Protein AF-A0A7Y5BRD9-F1 (afdb_monomer_lite)

pLDDT: mean 74.83, std 17.64, range [36.19, 96.12]

Structure (mmCIF, N/CA/C/O backbone):
data_AF-A0A7Y5BRD9-F1
#
_entry.id   AF-A0A7Y5BRD9-F1
#
loop_
_atom_site.group_PDB
_atom_site.id
_atom_site.type_symbol
_atom_site.label_atom_id
_atom_site.label_alt_id
_atom_site.label_comp_id
_atom_site.label_asym_id
_atom_site.label_entity_id
_atom_site.label_seq_id
_atom_site.pdbx_PDB_ins_code
_atom_site.Cartn_x
_atom_site.Cartn_y
_atom_site.Cartn_z
_atom_site.occupancy
_atom_site.B_iso_or_equiv
_atom_site.auth_seq_id
_atom_site.auth_comp_id
_atom_site.auth_asym_id
_atom_site.auth_atom_id
_atom_site.pdbx_PDB_model_num
ATOM 1 N N . MET A 1 1 ? -76.935 -7.091 53.460 1.00 38.75 1 MET A N 1
ATOM 2 C CA . MET A 1 1 ? -75.689 -7.380 54.197 1.00 38.75 1 MET A CA 1
ATOM 3 C C . MET A 1 1 ? -74.566 -7.187 53.204 1.00 38.75 1 MET A C 1
ATOM 5 O O . MET A 1 1 ? -74.572 -7.842 52.172 1.00 38.75 1 MET A O 1
ATOM 9 N N . THR A 1 2 ? -73.746 -6.170 53.437 1.00 38.62 2 THR A N 1
ATOM 10 C CA . THR A 1 2 ? -72.784 -5.623 52.477 1.00 38.62 2 THR A CA 1
ATOM 11 C C . THR A 1 2 ? -71.398 -6.069 52.920 1.00 38.62 2 THR A C 1
ATOM 13 O O . THR A 1 2 ? -70.935 -5.616 53.962 1.00 38.62 2 THR A O 1
ATOM 16 N N . GLU A 1 3 ? -70.753 -6.964 52.173 1.00 39.50 3 GLU A N 1
ATOM 17 C CA . GLU A 1 3 ? -69.338 -7.280 52.378 1.00 39.50 3 GLU A CA 1
ATOM 18 C C . GLU A 1 3 ? -68.493 -6.373 51.483 1.00 39.50 3 GLU A C 1
ATOM 20 O O . GLU A 1 3 ? -68.510 -6.467 50.258 1.00 39.50 3 GLU A O 1
ATOM 25 N N . ILE A 1 4 ? -67.783 -5.450 52.124 1.00 49.62 4 ILE A N 1
ATOM 26 C CA . ILE A 1 4 ? -66.689 -4.684 51.533 1.00 49.62 4 ILE A CA 1
ATOM 27 C C . ILE A 1 4 ? -65.414 -5.491 51.815 1.00 49.62 4 ILE A C 1
ATOM 29 O O . ILE A 1 4 ? -65.136 -5.735 52.990 1.00 49.62 4 ILE A O 1
ATOM 33 N N . PRO A 1 5 ? -64.618 -5.892 50.810 1.00 46.56 5 PRO A N 1
ATOM 34 C CA . PRO A 1 5 ? -63.318 -6.500 51.060 1.00 46.56 5 PRO A CA 1
ATOM 35 C C . PRO A 1 5 ? -62.271 -5.409 51.341 1.00 46.56 5 PRO A C 1
ATOM 37 O O . PRO A 1 5 ? -62.121 -4.496 50.525 1.00 46.56 5 PRO A O 1
ATOM 40 N N . PRO A 1 6 ? -61.490 -5.480 52.433 1.00 50.44 6 PRO A N 1
ATOM 41 C CA . PRO A 1 6 ? -60.286 -4.682 52.566 1.00 50.44 6 PRO A CA 1
ATOM 42 C C . PRO A 1 6 ? -59.050 -5.562 52.366 1.00 50.44 6 PRO A C 1
ATOM 44 O O . PRO A 1 6 ? -58.884 -6.581 53.031 1.00 50.44 6 PRO A O 1
ATOM 47 N N . SER A 1 7 ? -58.160 -5.145 51.468 1.00 41.38 7 SER A N 1
ATOM 48 C CA . SER A 1 7 ? -56.733 -4.902 51.748 1.00 41.38 7 SER A CA 1
ATOM 49 C C . SER A 1 7 ? -55.908 -5.011 50.464 1.00 41.38 7 SER A C 1
ATOM 51 O O . SER A 1 7 ? -55.696 -6.082 49.902 1.00 41.38 7 SER A O 1
ATOM 53 N N . SER A 1 8 ? -55.428 -3.857 49.996 1.00 47.94 8 SER A N 1
ATOM 54 C CA . SER A 1 8 ? -54.324 -3.780 49.039 1.00 47.94 8 SER A CA 1
ATOM 55 C C . SER A 1 8 ? -53.093 -4.511 49.588 1.00 47.94 8 SER A C 1
ATOM 57 O O . SER A 1 8 ? -52.815 -4.399 50.785 1.00 47.94 8 SER A O 1
ATOM 59 N N . PRO A 1 9 ? -52.307 -5.191 48.735 1.00 44.53 9 PRO A N 1
ATOM 60 C CA . PRO A 1 9 ? -51.086 -5.860 49.158 1.00 44.53 9 PRO A CA 1
ATOM 61 C C . PRO A 1 9 ? -50.074 -4.842 49.701 1.00 44.53 9 PRO A C 1
ATOM 63 O O . PRO A 1 9 ? -49.647 -3.909 49.018 1.00 44.53 9 PRO A O 1
ATOM 66 N N . GLN A 1 10 ? -49.708 -5.034 50.964 1.00 43.69 10 GLN A N 1
ATOM 67 C CA . GLN A 1 10 ? -48.748 -4.239 51.715 1.00 43.69 10 GLN A CA 1
ATOM 68 C C . GLN A 1 10 ? -47.344 -4.464 51.122 1.00 43.69 10 GLN A C 1
ATOM 70 O O . GLN A 1 10 ? -46.721 -5.502 51.335 1.00 43.69 10 GLN A O 1
ATOM 75 N N . LYS A 1 11 ? -46.868 -3.507 50.312 1.00 51.88 11 LYS A N 1
ATOM 76 C CA . LYS A 1 11 ? -45.514 -3.486 49.729 1.00 51.88 11 LYS A CA 1
ATOM 77 C C . LYS A 1 11 ? -44.494 -3.472 50.873 1.00 51.88 11 LYS A C 1
ATOM 79 O O . LYS A 1 11 ? -44.454 -2.514 51.643 1.00 51.88 11 LYS A O 1
ATOM 84 N N . SER A 1 12 ? -43.705 -4.535 51.009 1.00 53.69 12 SER A N 1
ATOM 85 C CA . SER A 1 12 ? -42.644 -4.618 52.018 1.00 53.69 12 SER A CA 1
ATOM 86 C C . SER A 1 12 ? -41.659 -3.448 51.865 1.00 53.69 12 SER A C 1
ATOM 88 O O . SER A 1 12 ? -41.332 -3.093 50.728 1.00 53.69 12 SER A O 1
ATOM 90 N N . PRO A 1 13 ? -41.185 -2.844 52.971 1.00 61.75 13 PRO A N 1
ATOM 91 C CA . PRO A 1 13 ? -40.214 -1.757 52.915 1.00 61.75 13 PRO A CA 1
ATOM 92 C C . PRO A 1 13 ? -38.927 -2.240 52.239 1.00 61.75 13 PRO A C 1
ATOM 94 O O . PRO A 1 13 ? -38.428 -3.331 52.523 1.00 61.75 13 PRO A O 1
ATOM 97 N N . LEU A 1 14 ? -38.420 -1.438 51.304 1.00 68.06 14 LEU A N 1
ATOM 98 C CA . LEU A 1 14 ? -37.231 -1.766 50.525 1.00 68.06 14 LEU A CA 1
ATOM 99 C C . LEU A 1 14 ? -35.996 -1.740 51.444 1.00 68.06 14 LEU A C 1
ATOM 101 O O . LEU A 1 14 ? -35.759 -0.761 52.146 1.00 68.06 14 LEU A O 1
ATOM 105 N N . THR A 1 15 ? -35.205 -2.813 51.451 1.00 78.19 15 THR A N 1
ATOM 106 C CA . THR A 1 15 ? -33.955 -2.889 52.226 1.00 78.19 15 THR A CA 1
ATOM 107 C C . THR A 1 15 ? -32.872 -1.992 51.622 1.00 78.19 15 THR A C 1
ATOM 109 O O . THR A 1 15 ? -32.775 -1.922 50.396 1.00 78.19 15 THR A O 1
ATOM 112 N N . ASP A 1 16 ? -32.002 -1.405 52.449 1.00 72.88 16 ASP A N 1
ATOM 113 C CA . ASP A 1 16 ? -30.913 -0.492 52.037 1.00 72.88 16 ASP A CA 1
ATOM 114 C C . ASP A 1 16 ? -30.065 -1.018 50.867 1.00 72.88 16 ASP A C 1
ATOM 116 O O . ASP A 1 16 ? -29.709 -0.275 49.949 1.00 72.88 16 ASP A O 1
ATOM 120 N N . GLU A 1 17 ? -29.779 -2.320 50.861 1.00 76.19 17 GLU A N 1
ATOM 121 C CA . GLU A 1 17 ? -28.970 -2.959 49.820 1.00 76.19 17 GLU A CA 1
ATOM 122 C C . GLU A 1 17 ? -29.697 -3.027 48.465 1.00 76.19 17 GLU A C 1
ATOM 124 O O . GLU A 1 17 ? -29.107 -2.828 47.402 1.00 76.19 17 GLU A O 1
ATOM 129 N N . GLU A 1 18 ? -31.013 -3.235 48.498 1.00 79.19 18 GLU A N 1
ATOM 130 C CA . GLU A 1 18 ? -31.867 -3.269 47.309 1.00 79.19 18 GLU A CA 1
ATOM 131 C C . GLU A 1 18 ? -32.075 -1.855 46.745 1.00 79.19 18 GLU A C 1
ATOM 133 O O . GLU A 1 18 ? -32.070 -1.661 45.527 1.00 79.19 18 GLU A O 1
ATOM 138 N N . VAL A 1 19 ? -32.164 -0.847 47.622 1.00 78.38 19 VAL A N 1
ATOM 139 C CA . VAL A 1 19 ? -32.174 0.575 47.241 1.00 78.38 19 VAL A CA 1
ATOM 140 C C . VAL A 1 19 ? -30.872 0.929 46.515 1.00 78.38 19 VAL A C 1
ATOM 142 O O . VAL A 1 19 ? -30.913 1.464 45.407 1.00 78.38 19 VAL A O 1
ATOM 145 N N . ARG A 1 20 ? -29.711 0.557 47.073 1.00 76.94 20 ARG A N 1
ATOM 146 C CA . ARG A 1 20 ? -28.393 0.814 46.467 1.00 76.94 20 ARG A CA 1
ATOM 147 C C . ARG A 1 20 ? -28.239 0.140 45.101 1.00 76.94 20 ARG A C 1
ATOM 149 O O . ARG A 1 20 ? -27.807 0.786 44.143 1.00 76.94 20 ARG A O 1
ATOM 156 N N . ARG A 1 21 ? -28.632 -1.134 44.983 1.00 81.44 21 ARG A N 1
ATOM 157 C CA . ARG A 1 21 ? -28.581 -1.886 43.717 1.00 81.44 21 ARG A CA 1
ATOM 158 C C . ARG A 1 21 ? -29.424 -1.216 42.633 1.00 81.44 21 ARG A C 1
ATOM 160 O O . ARG A 1 21 ? -28.962 -1.053 41.503 1.00 81.44 21 ARG A O 1
ATOM 167 N N . ARG A 1 22 ? -30.643 -0.792 42.975 1.00 79.69 22 ARG A N 1
ATOM 168 C CA . ARG A 1 22 ? -31.558 -0.146 42.026 1.00 79.69 22 ARG A CA 1
ATOM 169 C C . ARG A 1 22 ? -31.101 1.255 41.626 1.00 79.69 22 ARG A C 1
ATOM 171 O O . ARG A 1 22 ? -31.211 1.589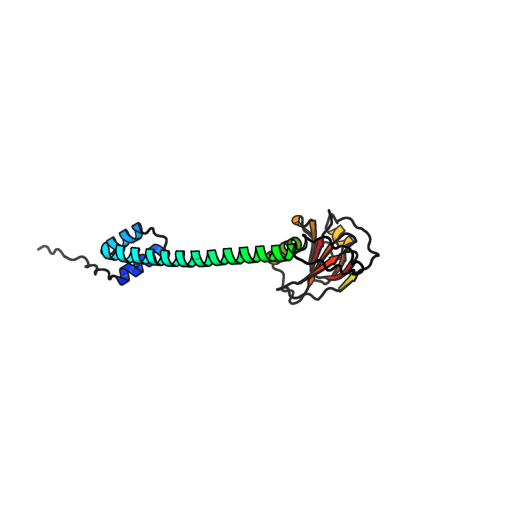 40.451 1.00 79.69 22 ARG A O 1
ATOM 178 N N . ILE A 1 23 ? -30.520 2.036 42.542 1.00 81.75 23 ILE A N 1
ATOM 179 C CA . ILE A 1 23 ? -29.893 3.333 42.213 1.00 81.75 23 ILE A CA 1
ATOM 180 C C . ILE A 1 23 ? -28.787 3.145 41.183 1.00 81.75 23 ILE A C 1
ATOM 182 O O . ILE A 1 23 ? -28.771 3.837 40.166 1.00 81.75 23 ILE A O 1
ATOM 186 N N . LYS A 1 24 ? -27.889 2.182 41.417 1.00 80.00 24 LYS A N 1
ATOM 187 C CA . LYS A 1 24 ? -26.769 1.909 40.511 1.00 80.00 24 LYS A CA 1
ATOM 188 C C . LYS A 1 24 ? -27.260 1.520 39.115 1.00 80.00 24 LYS A C 1
ATOM 190 O O . LYS A 1 24 ? -26.773 2.070 38.132 1.00 80.00 24 LYS A O 1
ATOM 195 N N . GLY A 1 25 ? -28.270 0.650 39.032 1.00 79.94 25 GLY A N 1
ATOM 196 C CA . GLY A 1 25 ? -28.890 0.266 37.760 1.00 79.94 25 GLY A CA 1
ATOM 197 C C . GLY A 1 25 ? -29.554 1.441 37.034 1.00 79.94 25 GLY A C 1
ATOM 198 O O . GLY A 1 25 ? -29.334 1.633 35.842 1.00 79.94 25 GLY A O 1
ATOM 199 N N . LEU A 1 26 ? -30.310 2.281 37.748 1.00 80.75 26 LEU A N 1
ATOM 200 C CA . LEU A 1 26 ? -30.978 3.447 37.157 1.00 80.75 26 LEU A CA 1
ATOM 201 C C . LEU A 1 26 ? -29.979 4.464 36.592 1.00 80.75 26 LEU A C 1
ATOM 203 O O . LEU A 1 26 ? -30.201 4.995 35.503 1.00 80.75 26 LEU A O 1
ATOM 207 N N . ILE A 1 27 ? -28.867 4.696 37.291 1.00 76.94 27 ILE A N 1
ATOM 208 C CA . ILE A 1 27 ? -27.807 5.609 36.844 1.00 76.94 27 ILE A CA 1
ATOM 209 C C . ILE A 1 27 ? -27.025 5.017 35.660 1.00 76.94 27 ILE A C 1
ATOM 211 O O . ILE A 1 27 ? -26.694 5.751 34.731 1.00 76.94 27 ILE A O 1
ATOM 215 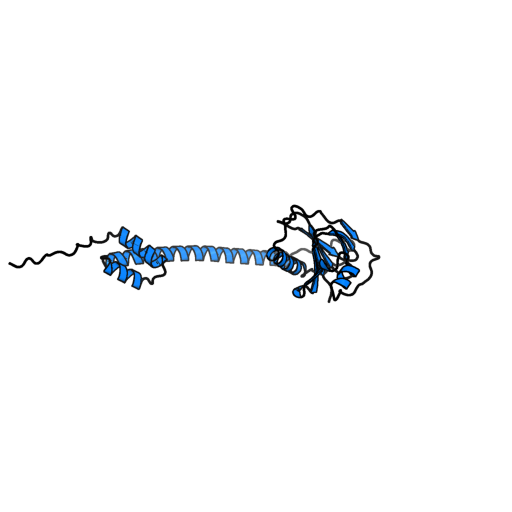N N . GLN A 1 28 ? -26.769 3.704 35.642 1.00 80.75 28 GLN A N 1
ATOM 216 C CA . GLN A 1 28 ? -26.137 3.026 34.497 1.00 80.75 28 GLN A CA 1
ATOM 217 C C . GLN A 1 28 ? -26.997 3.076 33.229 1.00 80.75 28 GLN A C 1
ATOM 219 O O . GLN A 1 28 ? -26.459 3.170 32.131 1.00 80.75 28 GLN A O 1
ATOM 224 N N . LEU A 1 29 ? -28.322 3.088 33.376 1.00 80.88 29 LEU A N 1
ATOM 225 C CA . LEU A 1 29 ? -29.271 3.279 32.275 1.00 80.88 29 LEU A CA 1
ATOM 226 C C . LEU A 1 29 ? -29.329 4.733 31.761 1.00 80.88 29 LEU A C 1
ATOM 228 O O . LEU A 1 29 ? -30.148 5.043 30.901 1.00 80.88 29 LEU A O 1
ATOM 232 N N . GLY A 1 30 ? -28.489 5.633 32.284 1.00 74.81 30 GLY A N 1
ATOM 233 C CA . GLY A 1 30 ? -28.409 7.029 31.851 1.00 74.81 30 GLY A CA 1
ATOM 234 C C . GLY A 1 30 ? -29.464 7.947 32.471 1.00 74.81 30 GLY A C 1
ATOM 235 O O . GLY A 1 30 ? -29.597 9.094 32.047 1.00 74.81 30 GLY A O 1
ATOM 236 N N . ASN A 1 31 ? -30.211 7.486 33.482 1.00 79.00 31 ASN A N 1
ATOM 237 C CA . ASN A 1 31 ? -31.195 8.337 34.148 1.00 79.00 31 ASN A CA 1
ATOM 238 C C . ASN A 1 31 ? -30.507 9.384 35.025 1.00 79.00 31 ASN A C 1
ATOM 240 O O . ASN A 1 31 ? -29.569 9.090 35.772 1.00 79.00 31 ASN A O 1
ATOM 244 N N . ALA A 1 32 ? -31.026 10.612 34.983 1.00 75.94 32 ALA A N 1
ATOM 245 C CA . ALA A 1 32 ? -30.560 11.671 35.862 1.00 75.94 32 ALA A CA 1
ATOM 246 C C . ALA A 1 32 ? -30.784 11.285 37.343 1.00 75.94 32 ALA A C 1
ATOM 248 O O . ALA A 1 32 ? -31.825 10.709 37.673 1.00 75.94 32 ALA A O 1
ATOM 249 N N . PRO A 1 33 ? -29.875 11.662 38.262 1.00 74.69 33 PRO A N 1
ATOM 250 C CA . PRO A 1 33 ? -29.955 11.316 39.687 1.00 74.69 33 PRO A CA 1
ATOM 251 C C . PRO A 1 33 ? -31.309 11.626 40.338 1.00 74.69 33 PRO A C 1
ATOM 253 O O . PRO A 1 33 ? -31.836 10.821 41.099 1.00 74.69 33 PRO A O 1
ATOM 256 N N . LYS A 1 34 ? -31.905 12.767 39.971 1.00 77.12 34 LYS A N 1
ATOM 257 C CA . LYS A 1 34 ? -33.215 13.217 40.467 1.00 77.12 34 LYS A CA 1
ATOM 258 C C . LYS A 1 34 ? -34.372 12.316 40.017 1.00 77.12 34 LYS A C 1
ATOM 260 O O . LYS A 1 34 ? -35.361 12.178 40.726 1.00 77.12 34 LYS A O 1
ATOM 265 N N . VAL A 1 35 ? -34.255 11.705 38.836 1.00 79.00 35 VAL A N 1
ATOM 266 C CA . VAL A 1 35 ? -35.258 10.772 38.302 1.00 79.00 35 VAL A CA 1
ATOM 267 C C . VAL A 1 35 ? -35.145 9.426 39.013 1.00 79.00 35 VAL A C 1
ATOM 269 O O . VAL A 1 35 ? -36.161 8.855 39.399 1.00 79.00 35 VAL A O 1
ATOM 272 N N . ALA A 1 36 ? -33.918 8.955 39.262 1.00 76.56 36 ALA A N 1
ATOM 273 C CA . ALA A 1 36 ? -33.691 7.738 40.036 1.00 76.56 36 ALA A CA 1
ATOM 274 C C . ALA A 1 36 ? -34.253 7.860 41.463 1.00 76.56 36 ALA A C 1
ATOM 276 O O . ALA A 1 36 ? -34.926 6.947 41.938 1.00 76.56 36 ALA A O 1
ATOM 277 N N . GLU A 1 37 ? -34.050 9.013 42.107 1.00 79.88 37 GLU A N 1
ATOM 278 C CA . GLU A 1 37 ? -34.595 9.316 43.433 1.00 79.88 37 GLU A CA 1
ATOM 279 C C . GLU A 1 37 ? -36.126 9.216 43.473 1.00 79.88 37 GLU A C 1
ATOM 281 O O . GLU A 1 37 ? -36.679 8.508 44.316 1.00 79.88 37 GLU A O 1
ATOM 286 N N . LEU A 1 38 ? -36.812 9.839 42.510 1.00 79.06 38 LEU A N 1
ATOM 287 C CA . LEU A 1 38 ? -38.273 9.813 42.428 1.00 79.06 38 LEU A CA 1
ATOM 288 C C . LEU A 1 38 ? -38.824 8.390 42.233 1.00 79.06 38 LEU A C 1
ATOM 290 O O . LEU A 1 38 ? -39.791 8.006 42.892 1.00 79.06 38 LEU A O 1
ATOM 294 N N . ILE A 1 39 ? -38.189 7.593 41.367 1.00 80.25 39 ILE A N 1
ATOM 295 C CA . ILE A 1 39 ? -38.588 6.203 41.087 1.00 80.25 39 ILE A CA 1
ATOM 296 C C . ILE A 1 39 ? -38.460 5.331 42.344 1.00 80.25 39 ILE A C 1
ATOM 298 O O . ILE A 1 39 ? -39.297 4.464 42.593 1.00 80.25 39 ILE A O 1
ATOM 302 N N . LEU A 1 40 ? -37.434 5.561 43.163 1.00 79.50 40 LEU A N 1
ATOM 303 C CA . LEU A 1 40 ? -37.181 4.767 44.366 1.00 79.50 40 LEU A CA 1
ATOM 304 C C . LEU A 1 40 ? -38.070 5.151 45.537 1.00 79.50 40 LEU A C 1
ATOM 306 O O . LEU A 1 40 ? -38.549 4.263 46.241 1.00 79.50 40 LEU A O 1
ATOM 310 N N . ILE A 1 41 ? -38.359 6.441 45.698 1.00 80.06 41 ILE A N 1
ATOM 311 C CA . ILE A 1 41 ? -39.349 6.908 46.672 1.00 80.06 41 ILE A CA 1
ATOM 312 C C . ILE A 1 41 ? -40.728 6.323 46.325 1.00 80.06 41 ILE A C 1
ATOM 314 O O . ILE A 1 41 ? -41.409 5.783 47.195 1.00 80.06 41 ILE A O 1
ATOM 318 N N . GLN A 1 42 ? -41.108 6.302 45.041 1.00 80.31 42 GLN A N 1
ATOM 319 C CA . GLN A 1 42 ? -42.330 5.624 44.573 1.00 80.31 42 GLN A CA 1
ATOM 320 C C . GLN A 1 42 ? -42.289 4.094 44.752 1.00 80.31 42 GLN A C 1
ATOM 322 O O . GLN A 1 42 ? -43.326 3.442 44.910 1.00 80.31 42 GLN A O 1
ATOM 327 N N . ALA A 1 43 ? -41.095 3.499 44.745 1.00 76.94 43 ALA A N 1
ATOM 328 C CA . ALA A 1 43 ? -40.894 2.082 45.024 1.00 76.94 43 ALA A CA 1
ATOM 329 C C . ALA A 1 43 ? -40.938 1.739 46.526 1.00 76.94 43 ALA A C 1
ATOM 331 O O . ALA A 1 43 ? -40.938 0.552 46.851 1.00 76.94 43 ALA A O 1
ATOM 332 N N . GLY A 1 44 ? -41.037 2.737 47.413 1.00 75.31 44 GLY A N 1
ATOM 333 C CA . GLY A 1 44 ? -41.127 2.555 48.863 1.00 75.31 44 GLY A CA 1
ATOM 334 C C . GLY A 1 44 ? -39.796 2.685 49.610 1.00 75.31 44 GLY A C 1
ATOM 335 O O . GLY A 1 44 ? -39.701 2.214 50.740 1.00 75.31 44 GLY A O 1
ATOM 336 N N . ALA A 1 45 ? -38.772 3.286 48.995 1.00 77.19 45 ALA A N 1
ATOM 337 C CA . ALA A 1 45 ? -37.530 3.654 49.674 1.00 77.19 45 ALA A CA 1
ATOM 338 C C . ALA A 1 45 ? -37.704 4.961 50.463 1.00 77.19 45 ALA A C 1
ATOM 340 O O . ALA A 1 45 ? -38.428 5.861 50.026 1.00 77.19 45 ALA A O 1
ATOM 341 N N . THR A 1 46 ? -37.023 5.099 51.602 1.00 80.06 46 THR A N 1
ATOM 342 C CA . THR A 1 46 ? -37.044 6.366 52.344 1.00 80.06 46 THR A CA 1
ATOM 343 C C . THR A 1 46 ? -36.111 7.398 51.692 1.00 80.06 46 THR A C 1
ATOM 345 O O . THR A 1 46 ? -35.085 7.027 51.111 1.00 80.06 46 THR A O 1
ATOM 348 N N . PRO A 1 47 ? -36.423 8.706 51.784 1.00 75.56 47 PRO A N 1
ATOM 349 C CA . PRO A 1 47 ? -35.579 9.760 51.214 1.00 75.56 47 PRO A CA 1
ATOM 350 C C . PRO A 1 47 ? -34.129 9.716 51.720 1.00 75.56 47 PRO A C 1
ATOM 352 O O . PRO A 1 47 ? -33.195 9.946 50.953 1.00 75.56 47 PRO A O 1
ATOM 355 N N . ASP A 1 48 ? -33.930 9.355 52.990 1.00 76.69 48 ASP A N 1
ATOM 356 C CA . ASP A 1 48 ? -32.600 9.268 53.597 1.00 76.69 48 ASP A CA 1
ATOM 357 C C . ASP A 1 48 ? -31.775 8.108 53.023 1.00 76.69 48 ASP A C 1
ATOM 359 O O . ASP A 1 48 ? -30.612 8.304 52.673 1.00 76.69 48 ASP A O 1
ATOM 363 N N . GLN A 1 49 ? -32.380 6.931 52.815 1.00 75.75 49 GLN A N 1
ATOM 364 C CA . GLN A 1 49 ? -31.706 5.775 52.201 1.00 75.75 49 GLN A CA 1
ATOM 365 C C . GLN A 1 49 ? -31.229 6.080 50.779 1.00 75.75 49 GLN A C 1
ATOM 367 O O . GLN A 1 49 ? -30.109 5.738 50.390 1.00 75.75 49 GLN A O 1
ATOM 372 N N . VAL A 1 50 ? -32.078 6.754 50.001 1.00 77.25 50 VAL A N 1
ATOM 373 C CA . VAL A 1 50 ? -31.774 7.129 48.619 1.00 77.25 50 VAL A CA 1
ATOM 374 C C . VAL A 1 50 ? -30.650 8.161 48.574 1.00 77.25 50 VAL A C 1
ATOM 376 O O . VAL A 1 50 ? -29.718 8.025 47.779 1.00 77.25 50 VAL A O 1
ATOM 379 N N . LYS A 1 51 ? -30.686 9.154 49.467 1.00 78.88 51 LYS A N 1
ATOM 380 C CA . LYS A 1 51 ? -29.656 10.191 49.566 1.00 78.88 51 LYS A CA 1
ATOM 381 C C . LYS A 1 51 ? -28.297 9.613 49.960 1.00 78.88 51 LYS A C 1
ATOM 383 O O . LYS A 1 51 ? -27.298 9.949 49.324 1.00 78.88 51 LYS A O 1
ATOM 388 N N . THR A 1 52 ? -28.250 8.713 50.943 1.00 78.94 52 THR A N 1
ATOM 389 C CA . THR A 1 52 ? -27.009 8.039 51.360 1.00 78.94 52 THR A CA 1
ATOM 390 C C . THR A 1 52 ? -26.418 7.200 50.228 1.00 78.94 52 THR A C 1
ATOM 392 O O . THR A 1 52 ? -25.218 7.270 49.963 1.00 78.94 52 THR A O 1
ATOM 395 N N . ALA A 1 53 ? -27.248 6.445 49.507 1.00 75.31 53 ALA A N 1
ATOM 396 C CA . ALA A 1 53 ? -26.787 5.629 48.388 1.00 75.31 53 ALA A CA 1
ATOM 397 C C . ALA A 1 53 ? -26.335 6.470 47.178 1.00 75.31 53 ALA A C 1
ATOM 399 O O . ALA A 1 53 ? -25.363 6.111 46.509 1.00 75.31 53 ALA A O 1
ATOM 400 N N . LEU A 1 54 ? -26.978 7.613 46.920 1.00 77.81 54 LEU A N 1
ATOM 401 C CA . LEU A 1 54 ? -26.557 8.535 45.867 1.00 77.81 54 LEU A CA 1
ATOM 402 C C . LEU A 1 54 ? -25.227 9.224 46.204 1.00 77.81 54 LEU A C 1
ATOM 404 O O . LEU A 1 54 ? -24.360 9.341 45.337 1.00 77.81 54 LEU A O 1
ATOM 408 N N . GLN A 1 55 ? -25.041 9.640 47.460 1.00 79.25 55 GLN A N 1
ATOM 409 C CA . GLN A 1 55 ? -23.786 10.232 47.929 1.00 79.25 55 GLN A CA 1
ATOM 410 C C . GLN A 1 55 ? -22.617 9.247 47.847 1.00 79.25 55 GLN A C 1
ATOM 412 O O . GLN A 1 55 ? -21.549 9.627 47.368 1.00 79.25 55 GLN A O 1
ATOM 417 N N . ALA A 1 56 ? -22.825 7.986 48.238 1.00 75.25 56 ALA A N 1
ATOM 418 C CA . ALA A 1 56 ? -21.810 6.941 48.109 1.00 75.25 56 ALA A CA 1
ATOM 419 C C . ALA A 1 56 ? -21.367 6.762 46.645 1.00 75.25 56 ALA A C 1
ATOM 421 O O . ALA A 1 56 ? -20.174 6.741 46.354 1.00 75.25 56 ALA A O 1
ATOM 422 N N . HIS A 1 57 ? -22.317 6.745 45.704 1.00 69.56 57 HIS A N 1
ATOM 423 C CA . HIS A 1 57 ? -21.998 6.612 44.281 1.00 69.56 57 HIS A CA 1
ATOM 424 C C . HIS A 1 57 ? -21.283 7.845 43.697 1.00 69.56 57 HIS A C 1
ATOM 426 O O . HIS A 1 57 ? -20.421 7.724 42.827 1.00 69.56 57 HIS A O 1
ATOM 432 N N . GLN A 1 58 ? -21.614 9.050 44.170 1.00 72.56 58 GLN A N 1
ATOM 433 C CA . GLN A 1 58 ? -20.901 10.267 43.771 1.00 72.56 58 GLN A CA 1
ATOM 434 C C . GLN A 1 58 ? -19.469 10.305 44.315 1.00 72.56 58 GLN A C 1
ATOM 436 O O . GLN A 1 58 ? -18.574 10.769 43.610 1.00 72.56 58 GLN A O 1
ATOM 441 N N . GLN A 1 59 ? -19.240 9.808 45.534 1.00 69.25 59 GLN A N 1
ATOM 442 C CA . GLN A 1 59 ? -17.897 9.695 46.103 1.00 69.25 59 GLN A CA 1
ATOM 443 C C . GLN A 1 59 ? -17.032 8.690 45.337 1.00 69.25 59 GLN A C 1
ATOM 445 O O . GLN A 1 59 ? -15.893 9.026 45.025 1.00 69.25 59 GLN A O 1
ATOM 450 N N . GLU A 1 60 ? -17.572 7.525 44.958 1.00 65.06 60 GLU A N 1
ATOM 451 C CA . GLU A 1 60 ? -16.855 6.547 44.118 1.00 65.06 60 GLU A CA 1
ATOM 452 C C . GLU A 1 60 ? -16.349 7.188 42.816 1.00 65.06 60 GLU A C 1
ATOM 454 O O . GLU A 1 60 ? -15.164 7.097 42.498 1.00 65.06 60 GLU A O 1
ATOM 459 N N . LYS A 1 61 ? -17.203 7.949 42.115 1.00 60.69 61 LYS A N 1
ATOM 460 C CA . LYS A 1 61 ? -16.796 8.650 40.885 1.00 60.69 61 LYS A CA 1
ATOM 461 C C . LYS A 1 61 ? -15.734 9.724 41.116 1.00 60.69 61 LYS A C 1
ATOM 463 O O . LYS A 1 61 ? -14.894 9.944 40.250 1.00 60.69 61 LYS A O 1
ATOM 468 N N . GLN A 1 62 ? -15.758 10.422 42.252 1.00 57.88 62 GLN A N 1
ATOM 469 C CA . GLN A 1 62 ? -14.738 11.436 42.540 1.00 57.88 62 GLN A CA 1
ATOM 470 C C . GLN A 1 62 ? -13.366 10.826 42.841 1.00 57.88 62 GLN A C 1
ATOM 472 O O . GLN A 1 62 ? -12.351 11.447 42.521 1.00 57.88 62 GLN A O 1
ATOM 477 N N . VAL A 1 63 ? -13.321 9.625 43.423 1.00 59.16 63 VAL A N 1
ATOM 478 C CA . VAL A 1 63 ? -12.063 8.903 43.654 1.00 59.16 63 VAL A CA 1
ATOM 479 C C . VAL A 1 63 ? -11.463 8.444 42.322 1.00 59.16 63 VAL A C 1
ATOM 481 O O . VAL A 1 63 ? -10.296 8.736 42.064 1.00 59.16 63 VAL A O 1
ATOM 484 N N . GLU A 1 64 ? -12.270 7.862 41.428 1.00 55.62 64 GLU A N 1
ATOM 485 C CA . GLU A 1 64 ? -11.811 7.422 40.098 1.00 55.62 64 GLU A CA 1
ATOM 486 C C . GLU A 1 64 ? -11.274 8.582 39.240 1.00 55.62 64 GLU A C 1
ATOM 488 O O . GLU A 1 64 ? -10.221 8.465 38.608 1.00 55.62 64 GLU A O 1
ATOM 493 N N . VAL A 1 65 ? -11.941 9.743 39.261 1.00 55.62 65 VAL A N 1
ATOM 494 C CA . VAL A 1 65 ? -11.496 10.936 38.514 1.00 55.62 65 VAL A CA 1
ATOM 495 C C . VAL A 1 65 ? -10.166 11.478 39.053 1.00 55.62 65 VAL A C 1
ATOM 497 O O . VAL A 1 65 ? -9.335 11.969 38.285 1.00 55.62 65 VAL A O 1
ATOM 500 N N . LYS A 1 66 ? -9.926 11.374 40.365 1.00 54.09 66 LYS A N 1
ATOM 501 C CA . LYS A 1 66 ? -8.685 11.847 40.992 1.00 54.09 66 LYS A CA 1
ATOM 502 C C . LYS A 1 66 ? -7.495 10.930 40.680 1.00 54.09 66 LYS A C 1
ATOM 504 O O . LYS A 1 66 ? -6.391 11.434 40.477 1.00 54.09 66 LYS A O 1
ATOM 509 N N . GLU A 1 67 ? -7.718 9.620 40.580 1.00 57.69 67 GLU A N 1
ATOM 510 C CA . GLU A 1 67 ? -6.695 8.647 40.165 1.00 57.69 67 GLU A CA 1
ATOM 511 C C . GLU A 1 67 ? -6.352 8.760 38.670 1.00 57.69 67 GLU A C 1
ATOM 513 O O . GLU A 1 67 ? -5.173 8.792 38.307 1.00 57.69 67 GLU A O 1
ATOM 518 N N . GLN A 1 68 ? -7.354 8.923 37.799 1.00 54.91 68 GLN A N 1
ATOM 519 C CA . GLN A 1 68 ? -7.123 9.128 36.362 1.00 54.91 68 GLN A CA 1
ATOM 520 C C . GLN A 1 68 ? -6.434 10.465 36.052 1.00 54.91 68 GLN A C 1
ATOM 522 O O . GLN A 1 68 ? -5.599 10.530 35.147 1.00 54.91 68 GLN A O 1
ATOM 527 N N . GLY A 1 69 ? -6.720 11.519 36.825 1.00 56.84 69 GLY A N 1
ATOM 528 C CA . GLY A 1 69 ? -6.042 12.810 36.696 1.00 56.84 69 GLY A CA 1
ATOM 529 C C . GLY A 1 69 ? -4.543 12.739 37.011 1.00 56.84 69 GLY A C 1
ATOM 530 O O . GLY A 1 69 ? -3.746 13.382 36.331 1.00 56.84 69 GLY A O 1
ATOM 531 N N . PHE A 1 70 ? -4.144 11.920 37.992 1.00 62.16 70 PHE A N 1
ATOM 532 C CA . PHE A 1 70 ? -2.734 11.717 38.337 1.00 62.16 70 PHE A CA 1
ATOM 533 C C . PHE A 1 70 ? -1.994 10.913 37.261 1.00 62.16 70 PHE A C 1
ATOM 535 O O . PHE A 1 70 ? -0.912 11.314 36.832 1.00 62.16 70 PHE A O 1
ATOM 542 N N . LEU A 1 71 ? -2.597 9.827 36.760 1.00 63.22 71 LEU A N 1
ATOM 543 C CA . LEU A 1 71 ? -1.984 8.993 35.722 1.00 63.22 71 LEU A CA 1
ATOM 544 C C . LEU A 1 71 ? -1.801 9.760 34.401 1.00 63.22 71 LEU A C 1
ATOM 546 O O . LEU A 1 71 ? -0.745 9.676 33.775 1.00 63.22 71 LEU A O 1
ATOM 550 N N . GLY A 1 72 ? -2.793 10.567 34.008 1.00 67.06 72 GLY A N 1
ATOM 551 C CA . GLY A 1 72 ? -2.695 11.430 32.829 1.00 67.06 72 GLY A CA 1
ATOM 552 C C . GLY A 1 72 ? -1.574 12.466 32.950 1.00 67.06 72 GLY A C 1
ATOM 553 O O . GLY A 1 72 ? -0.825 12.682 31.998 1.00 67.06 72 GLY A O 1
ATOM 554 N N . TRP A 1 73 ? -1.395 13.056 34.135 1.00 77.25 73 TRP A N 1
ATOM 555 C CA . TRP A 1 73 ? -0.329 14.033 34.374 1.00 77.25 73 TRP A CA 1
ATOM 556 C C . TRP A 1 73 ? 1.069 13.403 34.306 1.00 77.25 73 TRP A C 1
ATOM 558 O O . TRP A 1 73 ? 1.986 13.995 33.738 1.00 77.25 73 TRP A O 1
ATOM 568 N N . VAL A 1 74 ? 1.223 12.173 34.810 1.00 81.06 74 VAL A N 1
ATOM 569 C CA . VAL A 1 74 ? 2.472 11.403 34.695 1.00 81.06 74 VAL A CA 1
ATOM 570 C C . VAL A 1 74 ? 2.812 11.127 33.229 1.00 81.06 74 VAL A C 1
ATOM 572 O O . VAL A 1 74 ? 3.954 11.337 32.826 1.00 81.06 74 VAL A O 1
ATOM 575 N N . VAL A 1 75 ? 1.834 10.731 32.407 1.00 83.31 75 VAL A N 1
ATOM 576 C CA . VAL A 1 75 ? 2.055 10.490 30.969 1.00 83.31 75 VAL A CA 1
ATOM 577 C C . VAL A 1 75 ? 2.487 11.769 30.252 1.00 83.31 75 VAL A C 1
ATOM 579 O O . VAL A 1 75 ? 3.451 11.742 29.487 1.00 83.31 75 VAL A O 1
ATOM 582 N N . VAL A 1 76 ? 1.840 12.906 30.530 1.00 86.38 76 VAL A N 1
ATOM 583 C CA . VAL A 1 76 ? 2.227 14.205 29.951 1.00 86.38 76 VAL A CA 1
ATOM 584 C C . VAL A 1 76 ? 3.662 14.571 30.336 1.00 86.38 76 VAL A C 1
ATOM 586 O O . VAL A 1 76 ? 4.443 14.979 29.476 1.00 86.38 76 VAL A O 1
ATOM 589 N N . LEU A 1 77 ? 4.037 14.370 31.601 1.00 88.44 77 LEU A N 1
ATOM 590 C CA . LEU A 1 77 ? 5.372 14.701 32.095 1.00 88.44 77 LEU A CA 1
ATOM 591 C C . LEU A 1 77 ? 6.457 13.802 31.486 1.00 88.44 77 LEU A C 1
ATOM 593 O O . LEU A 1 77 ? 7.495 14.307 31.065 1.00 88.44 77 LEU A O 1
ATOM 597 N N . VAL A 1 78 ? 6.201 12.495 31.362 1.00 90.75 78 VAL A N 1
ATOM 598 C CA . VAL A 1 78 ? 7.110 11.550 30.687 1.00 90.75 78 VAL A CA 1
ATOM 599 C C . VAL A 1 78 ? 7.270 11.913 29.211 1.00 90.75 78 VAL A C 1
ATOM 601 O O . VAL A 1 78 ? 8.391 11.960 28.710 1.00 90.75 78 VAL A O 1
ATOM 604 N N . THR A 1 79 ? 6.172 12.235 28.525 1.00 87.88 79 THR A N 1
ATOM 605 C CA . THR A 1 79 ? 6.199 12.609 27.102 1.00 87.88 79 THR A CA 1
ATOM 606 C C . THR A 1 79 ? 7.030 13.874 26.880 1.00 87.88 79 THR A C 1
ATOM 608 O O . THR A 1 79 ? 7.880 13.912 25.992 1.00 87.88 79 THR A O 1
ATOM 611 N N . LEU A 1 80 ? 6.848 14.890 27.729 1.00 92.88 80 LEU A N 1
ATOM 612 C CA . LEU A 1 80 ? 7.620 16.132 27.667 1.00 92.88 80 LEU A CA 1
ATOM 613 C C . LEU A 1 80 ? 9.121 15.887 27.896 1.00 92.88 80 LEU A C 1
ATOM 615 O O . LEU A 1 80 ? 9.960 16.471 27.211 1.00 92.88 80 LEU A O 1
ATOM 619 N N . LEU A 1 81 ? 9.461 14.986 28.820 1.00 92.94 81 LEU A N 1
ATOM 620 C CA . LEU A 1 81 ? 10.842 14.627 29.138 1.00 92.94 81 LEU A CA 1
ATOM 621 C C . LEU A 1 81 ? 11.520 13.890 27.970 1.00 92.94 81 LEU A C 1
ATOM 623 O O . LEU A 1 81 ? 12.663 14.200 27.639 1.00 92.94 81 LEU A O 1
ATOM 627 N N . VAL A 1 82 ? 10.804 12.992 27.285 1.00 92.25 82 VAL A N 1
ATOM 628 C CA . VAL A 1 82 ? 11.297 12.309 26.073 1.00 92.25 82 VAL A CA 1
ATOM 629 C C . VAL A 1 82 ? 11.552 13.304 24.940 1.00 92.25 82 VAL A C 1
ATOM 631 O O . VAL A 1 82 ? 12.609 13.252 24.316 1.00 92.25 82 VAL A O 1
ATOM 634 N N . VAL A 1 83 ? 10.632 14.243 24.698 1.00 93.12 83 VAL A N 1
ATOM 635 C CA . VAL A 1 83 ? 10.797 15.272 23.655 1.00 93.12 83 VAL A CA 1
ATOM 636 C C . VAL A 1 83 ? 12.029 16.137 23.923 1.00 93.12 83 VAL A C 1
ATOM 638 O O . VAL A 1 83 ? 12.832 16.362 23.017 1.00 93.12 83 VAL A O 1
ATOM 641 N N . LEU A 1 84 ? 12.220 16.576 25.171 1.00 91.75 84 LEU A N 1
ATOM 642 C CA . LEU A 1 84 ? 13.406 17.338 25.568 1.00 91.75 84 LEU A CA 1
ATOM 643 C C . LEU A 1 84 ? 14.697 16.529 25.401 1.00 91.75 84 LEU A C 1
ATOM 645 O O . LEU A 1 84 ? 15.711 17.087 24.988 1.00 91.75 84 LEU A O 1
ATOM 649 N N . LEU A 1 85 ? 14.665 15.225 25.677 1.00 89.12 85 LEU A N 1
ATOM 650 C CA . LEU A 1 85 ? 15.823 14.344 25.542 1.00 89.12 85 LEU A CA 1
ATOM 651 C C . LEU A 1 85 ? 16.203 14.121 24.071 1.00 89.12 85 LEU A C 1
ATOM 653 O O . LEU A 1 85 ? 17.382 14.192 23.731 1.00 89.12 85 LEU A O 1
ATOM 657 N N . VAL A 1 86 ? 15.221 13.945 23.183 1.00 88.00 86 VAL A N 1
ATOM 658 C CA . VAL A 1 86 ? 15.449 13.873 21.729 1.00 88.00 86 VAL A CA 1
ATOM 659 C C . VAL A 1 86 ? 16.027 15.188 21.208 1.00 88.00 86 VAL A C 1
ATOM 661 O O . VAL A 1 86 ? 17.025 15.163 20.493 1.00 88.00 86 VAL A O 1
ATOM 664 N N . LEU A 1 87 ? 15.463 16.333 21.609 1.00 89.75 87 LEU A N 1
ATOM 665 C CA . LEU A 1 87 ? 15.987 17.662 21.267 1.00 89.75 87 LEU A CA 1
ATOM 666 C C . LEU A 1 87 ? 17.424 17.854 21.757 1.00 89.75 87 LEU A C 1
ATOM 668 O O . LEU A 1 87 ? 18.266 18.350 21.013 1.00 89.75 87 LEU A O 1
ATOM 672 N N . TYR A 1 88 ? 17.718 17.434 22.986 1.00 87.88 88 TYR A N 1
ATOM 673 C CA . TYR A 1 88 ? 19.055 17.517 23.563 1.00 87.88 88 TYR A CA 1
ATOM 674 C C . TYR A 1 88 ? 20.069 16.657 22.798 1.00 87.88 88 TYR A C 1
ATOM 676 O O . TYR A 1 88 ? 21.170 17.132 22.520 1.00 87.88 88 TYR A O 1
ATOM 684 N N . LEU A 1 89 ? 19.701 15.426 22.421 1.00 83.38 89 LEU A N 1
ATOM 685 C CA . LEU A 1 89 ? 20.540 14.545 21.601 1.00 83.38 89 LEU A CA 1
ATOM 686 C C . LEU A 1 89 ? 20.745 15.098 20.186 1.00 83.38 89 LEU A C 1
ATOM 688 O O . LEU A 1 89 ? 21.837 14.973 19.644 1.00 83.38 89 LEU A O 1
ATOM 692 N N . TRP A 1 90 ? 19.730 15.744 19.608 1.00 79.75 90 TRP A N 1
ATOM 693 C CA . TRP A 1 90 ? 19.837 16.404 18.304 1.00 79.75 90 TRP A CA 1
ATOM 694 C C . TRP A 1 90 ? 20.771 17.621 18.342 1.00 79.75 90 TRP A C 1
ATOM 696 O O . TRP A 1 90 ? 21.574 17.815 17.435 1.00 79.75 90 TRP A O 1
ATOM 706 N N . LEU A 1 91 ? 20.683 18.436 19.399 1.00 80.25 91 LEU A N 1
ATOM 707 C CA . LEU A 1 91 ? 21.467 19.667 19.555 1.00 80.25 91 LEU A CA 1
ATOM 708 C C . LEU A 1 91 ? 22.924 19.411 19.959 1.00 80.25 91 LEU A C 1
ATOM 710 O O . LEU A 1 91 ? 23.799 20.177 19.566 1.00 80.25 91 LEU A O 1
ATOM 714 N N . ASN A 1 92 ? 23.189 18.361 20.741 1.00 74.25 92 ASN A N 1
ATOM 715 C CA . ASN A 1 92 ? 24.527 18.052 21.251 1.00 74.25 92 ASN A CA 1
ATOM 716 C C . ASN A 1 92 ? 25.200 16.877 20.543 1.00 74.25 92 ASN A C 1
ATOM 718 O O . ASN A 1 92 ? 26.184 16.359 21.068 1.00 74.25 92 ASN A O 1
ATOM 722 N N . TRP A 1 93 ? 24.706 16.445 19.378 1.00 65.25 93 TRP A N 1
ATOM 723 C CA . TRP A 1 93 ? 25.366 15.387 18.618 1.00 65.25 93 TRP A CA 1
ATOM 724 C C . TRP A 1 93 ? 26.781 15.847 18.218 1.00 65.25 93 TRP A C 1
ATOM 726 O O . TRP A 1 93 ? 26.917 16.772 17.408 1.00 65.25 93 TRP A O 1
ATOM 736 N N . PRO A 1 94 ? 27.855 15.250 18.771 1.00 53.78 94 PRO A N 1
ATOM 737 C CA . PRO A 1 94 ? 29.210 15.617 18.406 1.00 53.78 94 PRO A CA 1
ATOM 738 C C . PRO A 1 94 ? 29.456 15.105 16.988 1.00 53.78 94 PRO A C 1
ATOM 740 O O . PRO A 1 94 ? 29.389 13.908 16.716 1.00 53.78 94 PRO A O 1
ATOM 743 N N . GLY A 1 95 ? 29.681 16.029 16.057 1.00 51.62 95 GLY A N 1
ATOM 744 C CA . GLY A 1 95 ? 29.984 15.701 14.672 1.00 51.62 95 GLY A CA 1
ATOM 745 C C . GLY A 1 95 ? 31.328 14.985 14.553 1.00 51.62 95 GLY A C 1
ATOM 746 O O . GLY A 1 95 ? 32.361 15.633 14.385 1.00 51.62 95 GLY A O 1
ATOM 747 N N . GLU A 1 96 ? 31.314 13.653 14.580 1.00 44.88 96 GLU A N 1
ATOM 748 C CA . GLU A 1 96 ? 32.382 12.858 13.985 1.00 44.88 96 GLU A CA 1
ATOM 749 C C . GLU A 1 96 ? 32.296 12.998 12.466 1.00 44.88 96 GLU A C 1
ATOM 751 O O . GLU A 1 96 ? 31.404 12.486 11.788 1.00 44.88 96 GLU A O 1
ATOM 756 N N . LYS A 1 97 ? 33.249 13.764 11.935 1.00 44.50 97 LYS A N 1
ATOM 757 C CA . LYS A 1 97 ? 33.550 13.856 10.511 1.00 44.50 97 LYS A CA 1
ATOM 758 C C . LYS A 1 97 ? 34.190 12.544 10.060 1.00 44.50 97 LYS A C 1
ATOM 760 O O . LYS A 1 97 ? 35.405 12.480 9.895 1.00 44.50 97 LYS A O 1
ATOM 765 N N . THR A 1 98 ? 33.390 11.511 9.834 1.00 40.78 98 THR A N 1
ATOM 766 C CA . THR A 1 98 ? 33.866 10.312 9.142 1.00 40.78 98 THR A CA 1
ATOM 767 C C . THR A 1 98 ? 33.632 10.504 7.650 1.00 40.78 98 THR A C 1
ATOM 769 O O . THR A 1 98 ? 32.510 10.438 7.157 1.00 40.78 98 THR A O 1
ATOM 772 N N . GLN A 1 99 ? 34.716 10.801 6.930 1.00 46.66 99 GLN A N 1
ATOM 773 C CA . GLN A 1 99 ? 34.782 10.674 5.477 1.00 46.66 99 GLN A CA 1
ATOM 774 C C . GLN A 1 99 ? 34.517 9.212 5.108 1.00 46.66 99 GLN A C 1
ATOM 776 O O . GLN A 1 99 ? 35.372 8.347 5.281 1.00 46.66 99 GLN A O 1
ATOM 781 N N . THR A 1 100 ? 33.327 8.948 4.582 1.00 36.44 100 THR A N 1
ATOM 782 C CA . THR A 1 100 ? 33.016 7.752 3.797 1.00 36.44 100 THR A CA 1
ATOM 783 C C . THR A 1 100 ? 32.831 8.209 2.346 1.00 36.44 100 THR A C 1
ATOM 785 O O . THR A 1 100 ? 32.166 9.226 2.129 1.00 36.44 100 THR A O 1
ATOM 788 N N . PRO A 1 101 ? 33.429 7.542 1.341 1.00 42.16 101 PRO A N 1
ATOM 789 C CA . PRO A 1 101 ? 33.217 7.895 -0.060 1.00 42.16 101 PRO A CA 1
ATOM 790 C C . PRO A 1 101 ? 31.731 7.746 -0.405 1.00 42.16 101 PRO A C 1
ATOM 792 O O . PRO A 1 101 ? 31.093 6.782 0.008 1.00 42.16 101 PRO A O 1
ATOM 795 N N . ALA A 1 102 ? 31.192 8.739 -1.107 1.00 42.88 102 ALA A N 1
ATOM 796 C CA . ALA A 1 102 ? 29.766 9.019 -1.232 1.00 42.88 102 ALA A CA 1
ATOM 797 C C . ALA A 1 102 ? 28.897 7.833 -1.709 1.00 42.88 102 ALA A C 1
ATOM 799 O O . ALA A 1 102 ? 29.082 7.366 -2.834 1.00 42.88 102 ALA A O 1
ATOM 800 N N . PRO A 1 103 ? 27.857 7.441 -0.948 1.00 39.94 103 PRO A N 1
ATOM 801 C CA . PRO A 1 103 ? 26.597 7.025 -1.531 1.00 39.94 103 PRO A CA 1
ATOM 802 C C . PRO A 1 103 ? 25.806 8.292 -1.880 1.00 39.94 103 PRO A C 1
ATOM 804 O O . PRO A 1 103 ? 25.599 9.181 -1.052 1.00 39.94 103 PRO A O 1
ATOM 807 N N . VAL A 1 104 ? 25.426 8.393 -3.146 1.00 40.25 104 VAL A N 1
ATOM 808 C CA . VAL A 1 104 ? 24.575 9.452 -3.684 1.00 40.25 104 VAL A CA 1
ATOM 809 C C . VAL A 1 104 ? 23.318 9.629 -2.833 1.00 40.25 104 VAL A C 1
ATOM 811 O O . VAL A 1 104 ? 22.568 8.694 -2.577 1.00 40.25 104 VAL A O 1
ATOM 814 N N . SER A 1 105 ? 23.147 10.873 -2.410 1.00 36.19 105 SER A N 1
ATOM 815 C CA . SER A 1 105 ? 21.990 11.528 -1.822 1.00 36.19 105 SER A CA 1
ATOM 816 C C . SER A 1 105 ? 20.647 10.846 -2.114 1.00 36.19 105 SER A C 1
ATOM 818 O O . SER A 1 105 ? 20.034 11.088 -3.152 1.00 36.19 105 SER A O 1
ATOM 820 N N . SER A 1 106 ? 20.133 10.077 -1.157 1.00 39.16 106 SER A N 1
ATOM 821 C CA . SER A 1 106 ? 18.694 9.828 -1.059 1.00 39.16 106 SER A CA 1
ATOM 822 C C . SER A 1 106 ? 18.025 11.113 -0.550 1.00 39.16 106 SER A C 1
ATOM 824 O O . SER A 1 106 ? 18.350 11.549 0.559 1.00 39.16 106 SER A O 1
ATOM 826 N N . PRO A 1 107 ? 17.116 11.762 -1.300 1.00 42.41 107 PRO A N 1
ATOM 827 C CA . PRO A 1 107 ? 16.245 12.767 -0.705 1.00 42.41 107 PRO A CA 1
ATOM 828 C C . PRO A 1 107 ? 15.319 12.084 0.321 1.00 42.41 107 PRO A C 1
ATOM 830 O O . PRO A 1 107 ? 14.981 10.909 0.147 1.00 42.41 107 PRO A O 1
ATOM 833 N N . PRO A 1 108 ? 14.908 12.773 1.401 1.00 36.91 108 PRO A N 1
ATOM 834 C CA . PRO A 1 108 ? 14.018 12.192 2.399 1.00 36.91 108 PRO A CA 1
ATOM 835 C C . PRO A 1 108 ? 12.683 11.809 1.744 1.00 36.91 108 PRO A C 1
ATOM 837 O O . PRO A 1 108 ? 11.925 12.670 1.293 1.00 36.91 108 PRO A O 1
ATOM 840 N N . SER A 1 109 ? 12.421 10.500 1.670 1.00 42.38 109 SER A N 1
ATOM 841 C CA . SER A 1 109 ? 11.162 9.927 1.194 1.00 42.38 109 SER A CA 1
ATOM 842 C C . SER A 1 109 ? 10.061 10.221 2.211 1.00 42.38 109 SER A C 1
ATOM 844 O O . SER A 1 109 ? 9.797 9.450 3.128 1.00 42.38 109 SER A O 1
ATOM 846 N N . ASN A 1 110 ? 9.374 11.344 2.021 1.00 40.66 110 ASN A N 1
ATOM 847 C CA . ASN A 1 110 ? 8.069 11.596 2.639 1.00 40.66 110 ASN A CA 1
ATOM 848 C C . ASN A 1 110 ? 6.955 10.739 1.993 1.00 40.66 110 ASN A C 1
ATOM 850 O O . ASN A 1 110 ? 5.788 10.868 2.354 1.00 40.66 110 ASN A O 1
ATOM 854 N N . ASN A 1 111 ? 7.309 9.874 1.035 1.00 46.59 111 ASN A N 1
ATOM 855 C CA . ASN A 1 111 ? 6.386 9.057 0.254 1.00 46.59 111 ASN A CA 1
ATOM 856 C C . ASN A 1 111 ? 6.202 7.654 0.852 1.00 46.59 111 ASN A C 1
ATOM 858 O O . ASN A 1 111 ? 5.212 6.996 0.545 1.00 46.59 111 ASN A O 1
ATOM 862 N N . ASP A 1 112 ? 7.096 7.210 1.743 1.00 46.50 112 ASP A N 1
ATOM 863 C CA . ASP A 1 112 ? 7.020 5.877 2.358 1.00 46.50 112 ASP A CA 1
ATOM 864 C C . ASP A 1 112 ? 5.762 5.711 3.226 1.00 46.50 112 ASP A C 1
ATOM 866 O O . ASP A 1 112 ? 5.155 4.641 3.244 1.00 46.50 112 ASP A O 1
ATOM 870 N N . SER A 1 113 ? 5.323 6.771 3.913 1.00 51.06 113 SER A N 1
ATOM 871 C CA . SER A 1 113 ? 4.105 6.749 4.737 1.00 51.06 113 SER A CA 1
ATOM 872 C C . SER A 1 113 ? 2.824 6.806 3.901 1.00 51.06 113 SER A C 1
ATOM 874 O O . SER A 1 113 ? 1.841 6.151 4.239 1.00 51.06 113 SER A O 1
ATOM 876 N N . LEU A 1 114 ? 2.846 7.549 2.792 1.00 51.47 114 LEU A N 1
ATOM 877 C CA . LEU A 1 114 ? 1.713 7.721 1.881 1.00 51.47 114 LEU A CA 1
ATOM 878 C C . LEU A 1 114 ? 1.447 6.450 1.070 1.00 51.47 114 LEU A C 1
ATOM 880 O O . LEU A 1 114 ? 0.308 6.000 0.986 1.00 51.47 114 LEU A O 1
ATOM 884 N N . VAL A 1 115 ? 2.504 5.829 0.539 1.00 53.19 115 VAL A N 1
ATOM 885 C CA . VAL A 1 115 ? 2.408 4.562 -0.200 1.00 53.19 115 VAL A CA 1
ATOM 886 C C . VAL A 1 115 ? 1.951 3.437 0.719 1.00 53.19 115 VAL A C 1
ATOM 888 O O . VAL A 1 115 ? 1.074 2.661 0.345 1.00 53.19 115 VAL A O 1
ATOM 891 N N . LYS A 1 116 ? 2.490 3.373 1.942 1.00 54.19 116 LYS A N 1
ATOM 892 C CA . LYS A 1 116 ? 2.080 2.373 2.928 1.00 54.19 116 LYS A CA 1
ATOM 893 C C . LYS A 1 116 ? 0.614 2.548 3.343 1.00 54.19 116 LYS A C 1
ATOM 895 O O . LYS A 1 116 ? -0.123 1.569 3.339 1.00 54.19 116 LYS A O 1
ATOM 900 N N . GLY A 1 117 ? 0.175 3.780 3.613 1.00 55.38 117 GLY A N 1
ATOM 901 C CA . GLY A 1 117 ? -1.209 4.069 4.005 1.00 55.38 117 GLY A CA 1
ATOM 902 C C . GLY A 1 117 ? -2.239 3.801 2.902 1.00 55.38 117 GLY A C 1
ATOM 903 O O . GLY A 1 117 ? -3.306 3.257 3.177 1.00 55.38 117 GLY A O 1
ATOM 904 N N . LEU A 1 118 ? -1.914 4.117 1.643 1.00 57.22 118 LEU A N 1
ATOM 905 C CA . LEU A 1 118 ? -2.807 3.863 0.506 1.00 57.22 118 LEU A CA 1
ATOM 906 C C . LEU A 1 118 ? -2.961 2.360 0.222 1.00 57.22 118 LEU A C 1
ATOM 908 O O . LEU A 1 118 ? -4.032 1.887 -0.158 1.00 57.22 118 LEU A O 1
ATOM 912 N N . LEU A 1 119 ? -1.883 1.601 0.415 1.00 57.69 119 LEU A N 1
ATOM 913 C CA . LEU A 1 119 ? -1.862 0.168 0.157 1.00 57.69 119 LEU A CA 1
ATOM 914 C C . LEU A 1 119 ? -2.531 -0.632 1.279 1.00 57.69 119 LEU A C 1
ATOM 916 O O . LEU A 1 119 ? -3.258 -1.579 0.992 1.00 57.69 119 LEU A O 1
ATOM 920 N N . GLU A 1 120 ? -2.358 -0.207 2.534 1.00 58.00 120 GLU A N 1
ATOM 921 C CA . GLU A 1 120 ? -3.129 -0.716 3.674 1.00 58.00 120 GLU A CA 1
ATOM 922 C C . GLU A 1 120 ? -4.635 -0.475 3.469 1.00 58.00 120 GLU A C 1
ATOM 924 O O . GLU A 1 120 ? -5.423 -1.402 3.644 1.00 58.00 120 GLU A O 1
ATOM 929 N N . ALA A 1 121 ? -5.040 0.706 2.985 1.00 54.25 121 ALA A N 1
ATOM 930 C CA . ALA A 1 121 ? -6.443 0.997 2.674 1.00 54.25 121 ALA A CA 1
ATOM 931 C C . ALA A 1 121 ? -7.014 0.122 1.538 1.00 54.25 121 ALA A C 1
ATOM 933 O O . ALA A 1 121 ? -8.194 -0.234 1.566 1.00 54.25 121 ALA A O 1
ATOM 934 N N . PHE A 1 122 ? -6.191 -0.255 0.551 1.00 58.06 122 PHE A N 1
ATOM 935 C CA . PHE A 1 122 ? -6.593 -1.143 -0.546 1.00 58.06 122 PHE A CA 1
ATOM 936 C C . PHE A 1 122 ? -6.750 -2.603 -0.098 1.00 58.06 122 PHE A C 1
ATOM 938 O O . PHE A 1 122 ? -7.707 -3.271 -0.494 1.00 58.06 122 PHE A O 1
ATOM 945 N N . LEU A 1 123 ? -5.843 -3.093 0.753 1.00 56.94 123 LEU A N 1
ATOM 946 C CA . LEU A 1 123 ? -5.938 -4.437 1.331 1.00 56.94 123 LEU A CA 1
ATOM 947 C C . LEU A 1 123 ? -7.182 -4.599 2.216 1.00 56.94 123 LEU A C 1
ATOM 949 O O . LEU A 1 123 ? -7.733 -5.692 2.280 1.00 56.94 123 LEU A O 1
ATOM 953 N N . ASP A 1 124 ? -7.648 -3.518 2.846 1.00 53.16 124 ASP A N 1
ATOM 954 C CA . ASP A 1 124 ? -8.856 -3.522 3.682 1.00 53.16 124 ASP A CA 1
ATOM 955 C C . ASP A 1 124 ? -10.160 -3.464 2.853 1.00 53.16 124 ASP A C 1
ATOM 957 O O . ASP A 1 124 ? -11.226 -3.878 3.310 1.00 53.16 124 ASP A O 1
ATOM 961 N N . THR A 1 125 ? -10.100 -2.967 1.608 1.00 47.88 125 THR A N 1
ATOM 962 C CA . THR A 1 125 ? -11.280 -2.810 0.731 1.00 47.88 125 THR A CA 1
ATOM 963 C C . THR A 1 125 ? -11.490 -3.949 -0.261 1.00 47.88 125 THR A C 1
ATOM 965 O O . THR A 1 125 ? -12.614 -4.145 -0.730 1.00 47.88 125 THR A O 1
ATOM 968 N N . GLN A 1 126 ? -10.452 -4.709 -0.598 1.00 46.84 126 GLN A N 1
ATOM 969 C CA . GLN A 1 126 ? -10.564 -5.871 -1.476 1.00 46.84 126 GLN A CA 1
ATOM 970 C C . GLN A 1 126 ? -10.573 -7.144 -0.637 1.00 46.84 126 GLN A C 1
ATOM 972 O O . GLN A 1 126 ? -9.707 -7.367 0.199 1.00 46.84 126 GLN A O 1
ATOM 977 N N . ASN A 1 127 ? -11.551 -8.012 -0.886 1.00 43.16 127 ASN A N 1
ATOM 978 C CA . ASN A 1 127 ? -11.620 -9.361 -0.334 1.00 43.16 127 ASN A CA 1
ATOM 979 C C . ASN A 1 127 ? -10.546 -10.220 -1.038 1.00 43.16 127 ASN A C 1
ATOM 981 O O . ASN A 1 127 ? -10.871 -11.093 -1.843 1.00 43.16 127 ASN A O 1
ATOM 985 N N . VAL A 1 128 ? -9.270 -9.865 -0.844 1.00 50.16 128 VAL A N 1
ATOM 986 C CA . VAL A 1 128 ? -8.126 -10.473 -1.524 1.00 50.16 128 VAL A CA 1
ATOM 987 C C . VAL A 1 128 ? -8.088 -11.943 -1.098 1.00 50.16 128 VAL A C 1
ATOM 989 O O . VAL A 1 128 ? -8.055 -12.218 0.108 1.00 50.16 128 VAL A O 1
ATOM 992 N N . PRO A 1 129 ? -8.143 -12.905 -2.039 1.00 44.66 129 PRO A N 1
ATOM 993 C CA . PRO A 1 129 ? -7.997 -14.314 -1.700 1.00 44.66 129 PRO A CA 1
ATOM 994 C C . PRO A 1 129 ? -6.685 -14.511 -0.928 1.00 44.66 129 PRO A C 1
ATOM 996 O O . PRO A 1 129 ? -5.740 -13.748 -1.124 1.00 44.66 129 PRO A O 1
ATOM 999 N N . PRO A 1 130 ? -6.603 -15.489 -0.015 1.00 48.91 130 PRO A N 1
ATOM 1000 C CA . PRO A 1 130 ? -5.428 -15.655 0.823 1.00 48.91 130 PRO A CA 1
ATOM 1001 C C . PRO A 1 130 ? -4.240 -16.062 -0.057 1.00 48.91 130 PRO A C 1
ATOM 1003 O O . PRO A 1 130 ? -4.061 -17.236 -0.363 1.00 48.91 130 PRO A O 1
ATOM 1006 N N . LEU A 1 131 ? -3.424 -15.092 -0.480 1.00 56.47 131 LEU A N 1
ATOM 1007 C CA . LEU A 1 131 ? -2.083 -15.359 -0.984 1.00 56.47 131 LEU A CA 1
ATOM 1008 C C . LEU A 1 131 ? -1.263 -15.823 0.226 1.00 56.47 131 LEU A C 1
ATOM 1010 O O . LEU A 1 131 ? -0.692 -15.013 0.953 1.00 56.47 131 LEU A O 1
ATOM 1014 N N . GLU A 1 132 ? -1.315 -17.127 0.513 1.00 61.44 132 GLU A N 1
ATOM 1015 C CA . GLU A 1 132 ? -0.759 -17.706 1.742 1.00 61.44 132 GLU A CA 1
ATOM 1016 C C . GLU A 1 132 ? 0.717 -17.344 1.931 1.00 61.44 132 GLU A C 1
ATOM 1018 O O . GLU A 1 132 ? 1.091 -17.034 3.059 1.00 61.44 132 GLU A O 1
ATOM 1023 N N . ASP A 1 133 ? 1.480 -17.209 0.839 1.00 71.75 133 ASP A N 1
ATOM 1024 C CA . ASP A 1 133 ? 2.787 -16.552 0.813 1.00 71.75 133 ASP A CA 1
ATOM 1025 C C . ASP A 1 133 ? 3.098 -15.977 -0.582 1.00 71.75 133 ASP A C 1
ATOM 1027 O O . ASP A 1 133 ? 3.098 -16.689 -1.587 1.00 71.75 133 ASP A O 1
ATOM 1031 N N . LEU A 1 134 ? 3.391 -14.678 -0.647 1.00 79.12 134 LEU A N 1
ATOM 1032 C CA . LEU A 1 134 ? 3.972 -14.027 -1.820 1.00 79.12 134 LEU A CA 1
ATOM 1033 C C . LEU A 1 134 ? 5.481 -14.325 -1.851 1.00 79.12 134 LEU A C 1
ATOM 1035 O O . LEU A 1 134 ? 6.178 -14.002 -0.879 1.00 79.12 134 LEU A O 1
ATOM 1039 N N . PRO A 1 135 ? 6.020 -14.896 -2.941 1.00 83.00 135 PRO A N 1
ATOM 1040 C CA . PRO A 1 135 ? 7.452 -15.139 -3.055 1.00 83.00 135 PRO A CA 1
ATOM 1041 C C . PRO A 1 135 ? 8.239 -13.824 -3.037 1.00 83.00 135 PRO A C 1
ATOM 1043 O O . PRO A 1 135 ? 7.735 -12.767 -3.420 1.00 83.00 135 PRO A O 1
ATOM 1046 N N . GLU A 1 136 ? 9.493 -13.890 -2.592 1.00 86.06 136 GLU A N 1
ATOM 1047 C CA . GLU A 1 136 ? 10.381 -12.731 -2.614 1.00 86.06 136 GLU A CA 1
ATOM 1048 C C . GLU A 1 136 ? 10.726 -12.354 -4.070 1.00 86.06 136 GLU A C 1
ATOM 1050 O O . GLU A 1 136 ? 11.181 -13.215 -4.833 1.00 86.06 136 GLU A O 1
ATOM 1055 N N . PRO A 1 137 ? 10.491 -11.097 -4.489 1.00 90.38 137 PRO A N 1
ATOM 1056 C CA . PRO A 1 137 ? 10.734 -10.665 -5.854 1.00 90.38 137 PRO A CA 1
ATOM 1057 C C . PRO A 1 137 ? 12.231 -10.514 -6.116 1.00 90.38 137 PRO A C 1
ATOM 1059 O O . PRO A 1 137 ? 12.997 -10.056 -5.269 1.00 90.38 137 PRO A O 1
ATOM 1062 N N . PHE A 1 138 ? 12.647 -10.831 -7.339 1.00 92.06 138 PHE A N 1
ATOM 1063 C CA . PHE A 1 138 ? 14.023 -10.622 -7.780 1.00 92.06 138 PHE A CA 1
ATOM 1064 C C . PHE A 1 138 ? 14.150 -9.279 -8.499 1.00 92.06 138 PHE A C 1
ATOM 1066 O O . PHE A 1 138 ? 13.437 -9.047 -9.478 1.00 92.06 138 PHE A O 1
ATOM 1073 N N . VAL A 1 139 ? 15.063 -8.419 -8.040 1.00 92.88 139 VAL A N 1
ATOM 1074 C CA . VAL A 1 139 ? 15.309 -7.086 -8.612 1.00 92.88 139 VAL A CA 1
ATOM 1075 C C . VAL A 1 139 ? 16.665 -7.055 -9.310 1.00 92.88 139 VAL A C 1
ATOM 1077 O O . VAL A 1 139 ? 17.696 -7.340 -8.707 1.00 92.88 139 VAL A O 1
ATOM 1080 N N . GLU A 1 140 ? 16.654 -6.660 -10.576 1.00 93.31 140 GLU A N 1
ATOM 1081 C CA . GLU A 1 140 ? 17.835 -6.450 -11.407 1.00 93.31 140 GLU A CA 1
ATOM 1082 C C . GLU A 1 140 ? 17.925 -4.963 -11.766 1.00 93.31 140 GLU A C 1
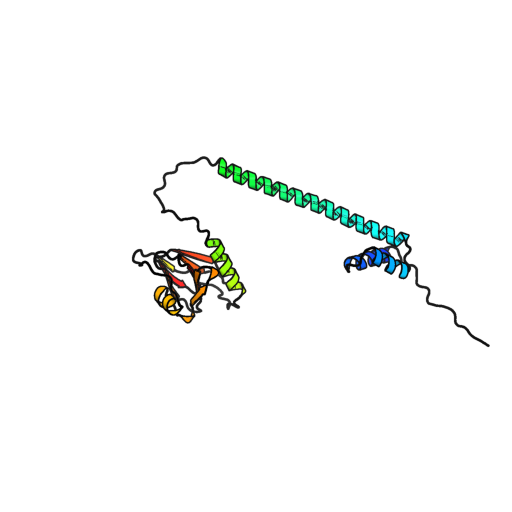ATOM 1084 O O . GLU A 1 140 ? 17.057 -4.434 -12.465 1.00 93.31 140 GLU A O 1
ATOM 1089 N N . TYR A 1 141 ? 18.956 -4.284 -11.264 1.00 88.75 141 TYR A N 1
ATOM 1090 C CA . TYR A 1 141 ? 19.239 -2.890 -11.601 1.00 88.75 141 TYR A CA 1
ATOM 1091 C C . TYR A 1 141 ? 20.112 -2.836 -12.851 1.00 88.75 141 TYR A C 1
ATOM 1093 O O . TYR A 1 141 ? 21.147 -3.498 -12.915 1.00 88.75 141 TYR A O 1
ATOM 1101 N N . ASP A 1 142 ? 19.693 -2.046 -13.834 1.00 79.50 142 ASP A N 1
ATOM 1102 C CA . ASP A 1 142 ? 20.399 -1.890 -15.103 1.00 79.50 142 ASP A CA 1
ATOM 1103 C C . ASP A 1 142 ? 20.347 -0.422 -15.522 1.00 79.50 142 ASP A C 1
ATOM 1105 O O . ASP A 1 142 ? 19.267 0.134 -15.719 1.00 79.50 142 ASP A O 1
ATOM 1109 N N . GLU A 1 143 ? 21.510 0.210 -15.684 1.00 73.31 143 GLU A N 1
ATOM 1110 C CA . GLU A 1 143 ? 21.603 1.617 -16.087 1.00 73.31 143 GLU A CA 1
ATOM 1111 C C . GLU A 1 143 ? 21.122 1.874 -17.526 1.00 73.31 143 GLU A C 1
ATOM 1113 O O . GLU A 1 143 ? 20.938 3.027 -17.914 1.00 73.31 143 GLU A O 1
ATOM 1118 N N . ALA A 1 144 ? 20.864 0.826 -18.317 1.00 65.75 144 ALA A N 1
ATOM 1119 C CA . ALA A 1 144 ? 20.364 0.941 -19.686 1.00 65.75 144 ALA A CA 1
ATOM 1120 C C . ALA A 1 144 ? 18.875 1.341 -19.799 1.00 65.75 144 ALA A C 1
ATOM 1122 O O . ALA A 1 144 ? 18.349 1.445 -20.911 1.00 65.75 144 ALA A O 1
ATOM 1123 N N . GLY A 1 145 ? 18.168 1.564 -18.686 1.00 65.50 145 GLY A N 1
ATOM 1124 C CA . GLY A 1 145 ? 16.768 1.993 -18.715 1.00 65.50 145 GLY A CA 1
ATOM 1125 C C . GLY A 1 145 ? 16.594 3.470 -19.085 1.00 65.50 145 GLY A C 1
ATOM 1126 O O . GLY A 1 145 ? 17.179 4.363 -18.472 1.00 65.50 145 GLY A O 1
ATOM 1127 N N . GLY A 1 146 ? 15.754 3.727 -20.090 1.00 74.25 146 GLY A N 1
ATOM 1128 C CA . GLY A 1 146 ? 15.419 5.077 -20.538 1.00 74.25 146 GLY A CA 1
ATOM 1129 C C . GLY A 1 146 ? 14.495 5.828 -19.576 1.00 74.25 146 GLY A C 1
ATOM 1130 O O . GLY A 1 146 ? 13.742 5.226 -18.805 1.00 74.25 146 GLY A O 1
ATOM 1131 N N . ASP A 1 147 ? 14.543 7.158 -19.659 1.00 82.25 147 ASP A N 1
ATOM 1132 C CA . ASP A 1 147 ? 13.543 8.029 -19.043 1.00 82.25 147 ASP A CA 1
ATOM 1133 C C . ASP A 1 147 ? 12.186 7.800 -19.723 1.00 82.25 147 ASP A C 1
ATOM 1135 O O . ASP A 1 147 ? 12.101 7.725 -20.953 1.00 82.25 147 ASP A O 1
ATOM 1139 N N . ALA A 1 148 ? 11.117 7.704 -18.934 1.00 85.94 148 ALA A N 1
ATOM 1140 C CA . ALA A 1 148 ? 9.766 7.525 -19.453 1.00 85.94 148 ALA A CA 1
ATOM 1141 C C . ALA A 1 148 ? 8.787 8.523 -18.834 1.00 85.94 148 ALA A C 1
ATOM 1143 O O . ALA A 1 148 ? 8.904 8.900 -17.670 1.00 85.94 148 ALA A O 1
ATOM 1144 N N . ALA A 1 149 ? 7.793 8.936 -19.622 1.00 89.69 149 ALA A N 1
ATOM 1145 C CA . ALA A 1 149 ? 6.679 9.729 -19.119 1.00 89.69 149 ALA A CA 1
ATOM 1146 C C . ALA A 1 149 ? 5.684 8.833 -18.371 1.00 89.69 149 ALA A C 1
ATOM 1148 O O . ALA A 1 149 ? 5.512 7.665 -18.723 1.00 89.69 149 ALA A O 1
ATOM 1149 N N . CYS A 1 150 ? 4.986 9.392 -17.379 1.00 90.81 150 CYS A N 1
ATOM 1150 C CA . CYS A 1 150 ? 3.958 8.641 -16.667 1.00 90.81 150 CYS A CA 1
ATOM 1151 C C . CYS A 1 150 ? 2.848 8.182 -17.632 1.00 90.81 150 CYS A C 1
ATOM 1153 O O . CYS A 1 150 ? 2.326 9.004 -18.402 1.00 90.81 150 CYS A O 1
ATOM 1155 N N . PRO A 1 151 ? 2.456 6.897 -17.603 1.00 93.19 151 PRO A N 1
ATOM 1156 C CA . PRO A 1 151 ? 1.400 6.405 -18.466 1.00 93.19 151 PRO A CA 1
ATOM 1157 C C . PRO A 1 151 ? 0.064 7.059 -18.111 1.00 93.19 151 PRO A C 1
ATOM 1159 O O . PRO A 1 151 ? -0.257 7.277 -16.944 1.00 93.19 151 PRO A O 1
ATOM 1162 N N . LYS A 1 152 ? -0.728 7.373 -19.142 1.00 92.12 152 LYS A N 1
ATOM 1163 C CA . LYS A 1 152 ? -2.030 8.054 -19.003 1.00 92.12 152 LYS A CA 1
ATOM 1164 C C . LYS A 1 152 ? -3.207 7.085 -18.959 1.00 92.12 152 LYS A C 1
ATOM 1166 O O . LYS A 1 152 ? -4.321 7.477 -18.630 1.00 92.12 152 LYS A O 1
ATOM 1171 N N . ASN A 1 153 ? -2.985 5.837 -19.359 1.00 94.31 153 ASN A N 1
ATOM 1172 C CA . ASN A 1 153 ? -4.001 4.797 -19.387 1.00 94.31 153 ASN A CA 1
ATOM 1173 C C . ASN A 1 153 ? -3.383 3.411 -19.146 1.00 94.31 153 ASN A C 1
ATOM 1175 O O . ASN A 1 153 ? -2.169 3.224 -19.240 1.00 94.31 153 ASN A O 1
ATOM 1179 N N . LYS A 1 154 ? -4.249 2.436 -18.865 1.00 95.06 154 LYS A N 1
ATOM 1180 C CA . LYS A 1 154 ? -3.864 1.063 -18.520 1.00 95.06 154 LYS A CA 1
ATOM 1181 C C . LYS A 1 154 ? -3.027 0.365 -19.595 1.00 95.06 154 LYS A C 1
ATOM 1183 O O . LYS A 1 154 ? -2.106 -0.364 -19.255 1.00 95.06 154 LYS A O 1
ATOM 1188 N N . ASN A 1 155 ? -3.315 0.612 -20.875 1.00 96.12 155 ASN A N 1
ATOM 1189 C CA . ASN A 1 155 ? -2.559 0.010 -21.977 1.00 96.12 155 ASN A CA 1
ATOM 1190 C C . ASN A 1 155 ? -1.131 0.557 -21.999 1.00 96.12 155 ASN A C 1
ATOM 1192 O O . ASN A 1 155 ? -0.184 -0.213 -21.982 1.00 96.12 155 ASN A O 1
ATOM 1196 N N . THR A 1 156 ? -0.974 1.881 -21.900 1.00 95.62 156 THR A N 1
ATOM 1197 C CA . THR A 1 156 ? 0.357 2.500 -21.812 1.00 95.62 156 THR A CA 1
ATOM 1198 C C . THR A 1 156 ? 1.118 2.089 -20.551 1.00 95.62 156 THR A C 1
ATOM 1200 O O . THR A 1 156 ? 2.340 2.027 -20.583 1.00 95.62 156 THR A O 1
ATOM 1203 N N . ALA A 1 157 ? 0.417 1.803 -19.448 1.00 95.25 157 ALA A N 1
ATOM 1204 C CA . ALA A 1 157 ? 1.036 1.289 -18.230 1.00 95.25 157 ALA A CA 1
ATOM 1205 C C . ALA A 1 157 ? 1.535 -0.147 -18.423 1.00 95.25 157 ALA A C 1
ATOM 1207 O O . ALA A 1 157 ? 2.673 -0.433 -18.077 1.00 95.25 157 ALA A O 1
ATOM 1208 N N . ALA A 1 158 ? 0.733 -1.017 -19.041 1.00 95.69 158 ALA A N 1
ATOM 1209 C CA . ALA A 1 158 ? 1.147 -2.375 -19.378 1.00 95.69 158 ALA A CA 1
ATOM 1210 C C . ALA A 1 158 ? 2.316 -2.410 -20.371 1.00 95.69 158 ALA A C 1
ATOM 1212 O O . ALA A 1 158 ? 3.246 -3.188 -20.184 1.00 95.69 158 ALA A O 1
ATOM 1213 N N . ASP A 1 159 ? 2.316 -1.540 -21.380 1.00 94.94 159 ASP A N 1
ATOM 1214 C CA . ASP A 1 159 ? 3.417 -1.458 -22.345 1.00 94.94 159 ASP A CA 1
ATOM 1215 C C . ASP A 1 159 ? 4.718 -0.966 -21.690 1.00 94.94 159 ASP A C 1
ATOM 1217 O O . ASP A 1 159 ? 5.804 -1.436 -22.025 1.00 94.94 159 ASP A O 1
ATOM 1221 N N . LEU A 1 160 ? 4.616 -0.016 -20.753 1.00 94.00 160 LEU A N 1
ATOM 1222 C CA . LEU A 1 160 ? 5.774 0.588 -20.097 1.00 94.00 160 LEU A CA 1
ATOM 1223 C C . LEU A 1 160 ? 6.328 -0.273 -18.958 1.00 94.00 160 LEU A C 1
ATOM 1225 O O . LEU A 1 160 ? 7.538 -0.464 -18.846 1.00 94.00 160 LEU A O 1
ATOM 1229 N N . PHE A 1 161 ? 5.441 -0.749 -18.089 1.00 94.50 161 PHE A N 1
ATOM 1230 C CA . PHE A 1 161 ? 5.799 -1.463 -16.874 1.00 94.50 161 PHE A CA 1
ATOM 1231 C C . PHE A 1 161 ? 5.749 -2.975 -17.041 1.00 94.50 161 PHE A C 1
ATOM 1233 O O . PHE A 1 161 ? 6.383 -3.662 -16.258 1.00 94.50 161 PHE A O 1
ATOM 1240 N N . GLY A 1 162 ? 5.043 -3.515 -18.032 1.00 94.50 162 GLY A N 1
ATOM 1241 C CA . GLY A 1 162 ? 4.784 -4.949 -18.177 1.00 94.50 162 GLY A CA 1
ATOM 1242 C C . GLY A 1 162 ? 3.443 -5.388 -17.577 1.00 94.50 162 GLY A C 1
ATOM 1243 O O . GLY A 1 162 ? 2.689 -4.595 -17.014 1.00 94.50 162 GLY A O 1
ATOM 1244 N N . GLY A 1 163 ? 3.136 -6.682 -17.699 1.00 93.44 163 GLY A N 1
ATOM 1245 C CA . GLY A 1 163 ? 1.847 -7.251 -17.288 1.00 93.44 163 GLY A CA 1
ATOM 1246 C C . GLY A 1 163 ? 0.709 -6.981 -18.280 1.00 93.44 163 GLY A C 1
ATOM 1247 O O . GLY A 1 163 ? 0.911 -6.405 -19.347 1.00 93.44 163 GLY A O 1
ATOM 1248 N N . ALA A 1 164 ? -0.503 -7.429 -17.951 1.00 93.44 164 ALA A N 1
ATOM 1249 C CA . ALA A 1 164 ? -1.681 -7.201 -18.787 1.00 93.44 164 ALA A CA 1
ATOM 1250 C C . ALA A 1 164 ? -2.347 -5.857 -18.453 1.00 93.44 164 ALA A C 1
ATOM 1252 O O . ALA A 1 164 ? -2.423 -5.461 -17.301 1.00 93.44 164 ALA A O 1
ATOM 1253 N N . ALA A 1 165 ? -2.934 -5.158 -19.427 1.00 93.50 165 ALA A N 1
ATOM 1254 C CA . ALA A 1 165 ? -3.606 -3.877 -19.157 1.00 93.50 165 ALA A CA 1
ATOM 1255 C C . ALA A 1 165 ? -4.708 -3.969 -18.077 1.00 93.50 165 ALA A C 1
ATOM 1257 O O . ALA A 1 165 ? -4.936 -3.021 -17.329 1.00 93.50 165 ALA A O 1
ATOM 1258 N N . GLY A 1 166 ? -5.384 -5.117 -17.964 1.00 91.81 166 GLY A N 1
ATOM 1259 C CA . GLY A 1 166 ? -6.437 -5.340 -16.970 1.00 91.81 166 GLY A CA 1
ATOM 1260 C C . GLY A 1 166 ? -5.960 -5.315 -15.513 1.00 91.81 166 GLY A C 1
ATOM 1261 O O . GLY A 1 166 ? -6.757 -4.973 -14.643 1.00 91.81 166 GLY A O 1
ATOM 1262 N N . THR A 1 167 ? -4.683 -5.608 -15.259 1.00 94.00 167 THR A N 1
ATOM 1263 C CA . THR A 1 167 ? -4.102 -5.728 -13.908 1.00 94.00 167 THR A CA 1
ATOM 1264 C C . THR A 1 167 ? -3.648 -4.388 -13.334 1.00 94.00 167 THR A C 1
ATOM 1266 O O . THR A 1 167 ? -3.288 -4.300 -12.162 1.00 94.00 167 THR A O 1
ATOM 1269 N N . TRP A 1 168 ? -3.688 -3.328 -14.147 1.00 94.75 168 TRP A N 1
ATOM 1270 C CA . TRP A 1 168 ? -3.301 -1.980 -13.756 1.00 94.75 168 TRP A CA 1
ATOM 1271 C C . TRP A 1 168 ? -4.509 -1.128 -13.366 1.00 94.75 168 TRP A C 1
ATOM 1273 O O . TRP A 1 168 ? -5.522 -1.060 -14.073 1.00 94.75 168 TRP A O 1
ATOM 1283 N N . ALA A 1 169 ? -4.386 -0.401 -12.261 1.00 93.62 169 ALA A N 1
ATOM 1284 C CA . ALA A 1 169 ? -5.336 0.603 -11.805 1.00 93.62 169 ALA A CA 1
ATOM 1285 C C . ALA A 1 169 ? -4.595 1.896 -11.453 1.00 93.62 169 ALA A C 1
ATOM 1287 O O . ALA A 1 169 ? -3.616 1.878 -10.712 1.00 93.62 169 ALA A O 1
ATOM 1288 N N . PHE A 1 170 ? -5.054 3.026 -11.992 1.00 91.06 170 PHE A N 1
ATOM 1289 C CA . PHE A 1 170 ? -4.467 4.319 -11.656 1.00 91.06 170 PHE A CA 1
ATOM 1290 C C . PHE A 1 170 ? -4.994 4.795 -10.304 1.00 91.06 170 PHE A C 1
ATOM 1292 O O . PHE A 1 170 ? -6.205 4.810 -10.086 1.00 91.06 170 PHE A O 1
ATOM 1299 N N . GLN A 1 171 ? -4.085 5.208 -9.429 1.00 88.25 171 GLN A N 1
ATOM 1300 C CA . GLN A 1 171 ? -4.379 5.772 -8.120 1.00 88.25 171 GLN A CA 1
ATOM 1301 C C . GLN A 1 171 ? -4.128 7.276 -8.162 1.00 88.25 171 GLN A C 1
ATOM 1303 O O . GLN A 1 171 ? -2.984 7.734 -8.184 1.00 88.25 171 GLN A O 1
ATOM 1308 N N . THR A 1 172 ? -5.213 8.051 -8.180 1.00 81.69 172 THR A N 1
ATOM 1309 C CA . THR A 1 172 ? -5.147 9.513 -8.304 1.00 81.69 172 THR A CA 1
ATOM 1310 C C . THR A 1 172 ? -4.480 10.169 -7.096 1.00 81.69 172 THR A C 1
ATOM 1312 O O . THR A 1 172 ? -3.708 11.104 -7.275 1.00 81.69 172 THR A O 1
ATOM 1315 N N . GLU A 1 173 ? -4.726 9.663 -5.885 1.00 79.25 173 GLU A N 1
ATOM 1316 C CA . GLU A 1 173 ? -4.216 10.247 -4.633 1.00 79.25 173 GLU A CA 1
ATOM 1317 C C . GLU A 1 173 ? -2.691 10.171 -4.513 1.00 79.25 173 GLU A C 1
ATOM 1319 O O . GLU A 1 173 ? -2.053 11.109 -4.045 1.00 79.25 173 GLU A O 1
ATOM 1324 N N . ALA A 1 174 ? -2.105 9.073 -4.986 1.00 75.50 174 ALA A N 1
ATOM 1325 C CA . ALA A 1 174 ? -0.665 8.845 -4.953 1.00 75.50 174 ALA A CA 1
ATOM 1326 C C . ALA A 1 174 ? 0.020 9.126 -6.304 1.00 75.50 174 ALA A C 1
ATOM 1328 O O . ALA A 1 174 ? 1.207 8.851 -6.446 1.00 75.50 174 ALA A O 1
ATOM 1329 N N . ALA A 1 175 ? -0.718 9.652 -7.294 1.00 86.00 175 ALA A N 1
ATOM 1330 C CA . ALA A 1 175 ? -0.234 9.918 -8.652 1.00 86.00 175 ALA A CA 1
ATOM 1331 C C . ALA A 1 175 ? 0.570 8.740 -9.248 1.00 86.00 175 ALA A C 1
ATOM 1333 O O . ALA A 1 175 ? 1.666 8.911 -9.785 1.00 86.00 175 ALA A O 1
ATOM 1334 N N . GLY A 1 176 ? 0.030 7.526 -9.128 1.00 91.44 176 GLY A N 1
ATOM 1335 C CA . GLY A 1 176 ? 0.753 6.304 -9.470 1.00 91.44 176 GLY A CA 1
ATOM 1336 C C . GLY A 1 176 ? -0.141 5.171 -9.954 1.00 91.44 176 GLY A C 1
ATOM 1337 O O . GLY A 1 176 ? -1.361 5.293 -10.044 1.00 91.44 176 GLY A O 1
ATOM 1338 N N . TRP A 1 177 ? 0.487 4.052 -10.283 1.00 94.00 177 TRP A N 1
ATOM 1339 C CA . TRP A 1 177 ? -0.146 2.877 -10.864 1.00 94.00 177 TRP A CA 1
ATOM 1340 C C . TRP A 1 177 ? -0.035 1.688 -9.918 1.00 94.00 177 TRP A C 1
ATOM 1342 O O . TRP A 1 177 ? 1.059 1.284 -9.541 1.00 94.00 177 TRP A O 1
ATOM 1352 N N . LEU A 1 178 ? -1.175 1.116 -9.549 1.00 93.62 178 LEU A N 1
ATOM 1353 C CA . LEU A 1 178 ? -1.259 -0.122 -8.790 1.00 93.62 178 LEU A CA 1
ATOM 1354 C C . LEU A 1 178 ? -1.385 -1.302 -9.756 1.00 93.62 178 LEU A C 1
ATOM 1356 O O . LEU A 1 178 ? -2.235 -1.284 -10.646 1.00 93.62 178 LEU A O 1
ATOM 1360 N N . PHE A 1 179 ? -0.551 -2.312 -9.557 1.00 94.31 179 PHE A N 1
ATOM 1361 C CA . PHE A 1 179 ? -0.567 -3.597 -10.238 1.00 94.31 179 PHE A CA 1
ATOM 1362 C C . PHE A 1 179 ? -1.048 -4.680 -9.279 1.00 94.31 179 PHE A C 1
ATOM 1364 O O . PHE A 1 179 ? -0.559 -4.753 -8.148 1.00 94.31 179 PHE A O 1
ATOM 1371 N N . TYR A 1 180 ? -1.951 -5.537 -9.749 1.00 91.12 180 TYR A N 1
ATOM 1372 C CA . TYR A 1 180 ? -2.336 -6.770 -9.071 1.00 91.12 180 TYR A CA 1
ATOM 1373 C C . TYR A 1 180 ? -2.679 -7.860 -10.091 1.00 91.12 180 TYR A C 1
ATOM 1375 O O . TYR A 1 180 ? -3.513 -7.635 -10.969 1.00 91.12 180 TYR A O 1
ATOM 1383 N N . ASP A 1 181 ? -2.054 -9.027 -9.964 1.00 89.25 181 ASP A N 1
ATOM 1384 C CA . ASP A 1 181 ? -2.304 -10.202 -10.800 1.00 89.25 181 ASP A CA 1
ATOM 1385 C C . ASP A 1 181 ? -2.192 -11.486 -9.959 1.00 89.25 181 ASP A C 1
ATOM 1387 O O . ASP A 1 181 ? -1.404 -11.564 -9.014 1.00 89.25 181 ASP A O 1
ATOM 1391 N N . ASP A 1 182 ? -2.972 -12.500 -10.328 1.00 84.62 182 ASP A N 1
ATOM 1392 C CA . ASP A 1 182 ? -2.929 -13.837 -9.728 1.00 84.62 182 ASP A CA 1
ATOM 1393 C C . ASP A 1 182 ? -1.722 -14.642 -10.242 1.00 84.62 182 ASP A C 1
ATOM 1395 O O . ASP A 1 182 ? -1.340 -15.659 -9.657 1.00 84.62 182 ASP A O 1
ATOM 1399 N N . ALA A 1 183 ? -1.109 -14.199 -11.345 1.00 87.06 183 ALA A N 1
ATOM 1400 C CA . ALA A 1 183 ? 0.102 -14.774 -11.911 1.00 87.06 183 ALA A CA 1
ATOM 1401 C C . ALA A 1 183 ? 1.330 -13.886 -11.661 1.00 87.06 183 ALA A C 1
ATOM 1403 O O . ALA A 1 183 ? 1.281 -12.664 -11.781 1.00 87.06 183 ALA A O 1
ATOM 1404 N N . ALA A 1 184 ? 2.473 -14.523 -11.390 1.00 88.56 184 ALA A N 1
ATOM 1405 C CA . ALA A 1 184 ? 3.748 -13.828 -11.267 1.00 88.56 184 ALA A CA 1
ATOM 1406 C C . ALA A 1 184 ? 4.106 -13.106 -12.575 1.00 88.56 184 ALA A C 1
ATOM 1408 O O . ALA A 1 184 ? 4.376 -13.740 -13.599 1.00 88.56 184 ALA A O 1
ATOM 1409 N N . ALA A 1 185 ? 4.179 -11.781 -12.520 1.00 92.25 185 ALA A N 1
ATOM 1410 C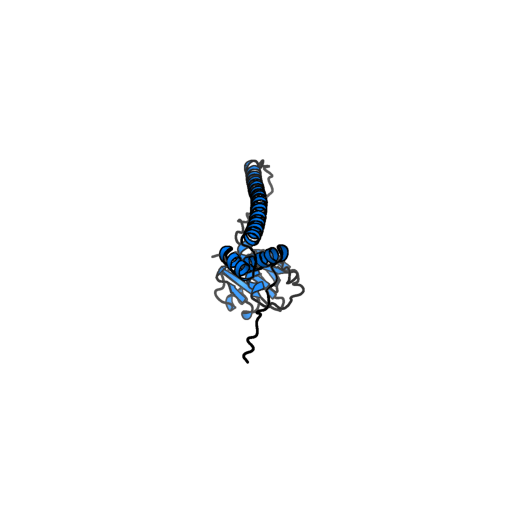 CA . ALA A 1 185 ? 4.578 -10.944 -13.635 1.00 92.25 185 ALA A CA 1
ATOM 1411 C C . ALA A 1 185 ? 6.034 -10.485 -13.521 1.00 92.25 185 ALA A C 1
ATOM 1413 O O . ALA A 1 185 ? 6.681 -10.531 -12.465 1.00 92.25 185 ALA A O 1
ATOM 1414 N N . ARG A 1 186 ? 6.549 -10.018 -14.658 1.00 94.88 186 ARG A N 1
ATOM 1415 C CA . ARG A 1 186 ? 7.815 -9.301 -14.746 1.00 94.88 186 ARG A CA 1
ATOM 1416 C C . ARG A 1 186 ? 7.513 -7.842 -15.026 1.00 94.88 186 ARG A C 1
ATOM 1418 O O . ARG A 1 186 ? 6.931 -7.536 -16.065 1.00 94.88 186 ARG A O 1
ATOM 1425 N N . LEU A 1 187 ? 7.914 -6.978 -14.104 1.00 95.00 187 LEU A N 1
ATOM 1426 C CA . LEU A 1 187 ? 7.725 -5.545 -14.213 1.00 95.00 187 LEU A CA 1
ATOM 1427 C C . LEU A 1 187 ? 9.034 -4.827 -14.536 1.00 95.00 187 LEU A C 1
ATOM 1429 O O . LEU A 1 187 ? 10.116 -5.273 -14.162 1.00 95.00 187 LEU A O 1
ATOM 1433 N N . THR A 1 188 ? 8.932 -3.694 -15.214 1.00 94.94 188 THR A N 1
ATOM 1434 C CA . THR A 1 188 ? 10.033 -2.772 -15.482 1.00 94.94 188 THR A CA 1
ATOM 1435 C C . THR A 1 188 ? 9.697 -1.434 -14.844 1.00 94.94 188 THR A C 1
ATOM 1437 O O . THR A 1 188 ? 8.627 -0.888 -15.084 1.00 94.94 188 THR A O 1
ATOM 1440 N N . ILE A 1 189 ? 10.601 -0.905 -14.027 1.00 93.75 189 ILE A N 1
ATOM 1441 C CA . ILE A 1 189 ? 10.505 0.431 -13.442 1.00 93.75 189 ILE A CA 1
ATOM 1442 C C . ILE A 1 189 ? 11.466 1.329 -14.227 1.00 93.75 189 ILE A C 1
ATOM 1444 O O . ILE A 1 189 ? 12.679 1.139 -14.114 1.00 93.75 189 ILE A O 1
ATOM 1448 N N . PRO A 1 190 ? 10.966 2.261 -15.058 1.00 92.75 190 PRO A N 1
ATOM 1449 C CA . PRO A 1 190 ? 11.800 3.160 -15.846 1.00 92.75 190 PRO A CA 1
ATOM 1450 C C . PRO A 1 190 ? 12.595 4.132 -14.981 1.00 92.75 190 PRO A C 1
ATOM 1452 O O . PRO A 1 190 ? 12.291 4.358 -13.807 1.00 92.75 190 PRO A O 1
ATOM 1455 N N . LYS A 1 191 ? 13.590 4.772 -15.593 1.00 89.44 191 LYS A N 1
ATOM 1456 C CA . LYS A 1 191 ? 14.363 5.818 -14.932 1.00 89.44 191 LYS A CA 1
ATOM 1457 C C . LYS A 1 191 ? 13.451 6.982 -14.507 1.00 89.44 191 LYS A C 1
ATOM 1459 O O . LYS A 1 191 ? 12.498 7.330 -15.205 1.00 89.44 191 LYS A O 1
ATOM 1464 N N . ASN A 1 192 ? 13.752 7.557 -13.341 1.00 87.50 192 ASN A N 1
ATOM 1465 C CA . ASN A 1 192 ? 12.969 8.573 -12.616 1.00 87.50 192 ASN A CA 1
ATOM 1466 C C . ASN A 1 192 ? 11.645 8.091 -12.005 1.00 87.50 192 ASN A C 1
ATOM 1468 O O . ASN A 1 192 ? 10.945 8.901 -11.409 1.00 87.50 192 ASN A O 1
ATOM 1472 N N . MET A 1 193 ? 11.299 6.806 -12.093 1.00 90.62 193 MET A N 1
ATOM 1473 C CA . MET A 1 193 ? 10.139 6.250 -11.389 1.00 90.62 193 MET A CA 1
ATOM 1474 C C . MET A 1 193 ? 10.574 5.418 -10.185 1.00 90.62 193 MET A C 1
ATOM 1476 O O . MET A 1 193 ? 11.686 4.886 -10.136 1.00 90.62 193 MET A O 1
ATOM 1480 N N . ALA A 1 194 ? 9.679 5.303 -9.209 1.00 91.06 194 ALA A N 1
ATOM 1481 C CA . ALA A 1 194 ? 9.881 4.472 -8.031 1.00 91.06 194 ALA A CA 1
ATOM 1482 C C . ALA A 1 194 ? 8.746 3.460 -7.917 1.00 91.06 194 ALA A C 1
ATOM 1484 O O . ALA A 1 194 ? 7.605 3.746 -8.257 1.00 91.06 194 ALA A O 1
ATOM 1485 N N . GLY A 1 195 ? 9.065 2.269 -7.444 1.00 90.00 195 GLY A N 1
ATOM 1486 C CA . GLY A 1 195 ? 8.141 1.177 -7.227 1.00 90.00 195 GLY A CA 1
ATOM 1487 C C . GLY A 1 195 ? 8.186 0.686 -5.786 1.00 90.00 195 GLY A C 1
ATOM 1488 O O . GLY A 1 195 ? 9.181 0.851 -5.083 1.00 90.00 195 GLY A O 1
ATOM 1489 N N . SER A 1 196 ? 7.113 0.042 -5.357 1.00 90.75 196 SER A N 1
ATOM 1490 C CA . SER A 1 196 ? 7.045 -0.723 -4.120 1.00 90.75 196 SER A CA 1
ATOM 1491 C C . SER A 1 196 ? 6.390 -2.060 -4.420 1.00 90.75 196 SER A C 1
ATOM 1493 O O . SER A 1 196 ? 5.276 -2.090 -4.939 1.00 90.75 196 SER A O 1
ATOM 1495 N N . VAL A 1 197 ? 7.092 -3.159 -4.158 1.00 91.31 197 VAL A N 1
ATOM 1496 C CA . VAL A 1 197 ? 6.649 -4.515 -4.515 1.00 91.31 197 VAL A CA 1
ATOM 1497 C C . VAL A 1 197 ? 6.323 -5.296 -3.251 1.00 91.31 197 VAL A C 1
ATOM 1499 O O . VAL A 1 197 ? 7.133 -5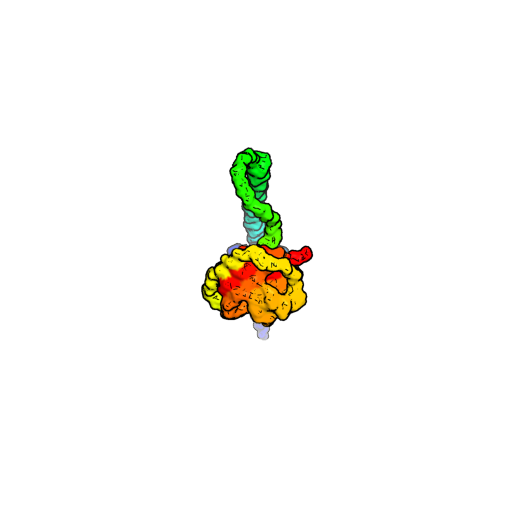.332 -2.324 1.00 91.31 197 VAL A O 1
ATOM 1502 N N . ALA A 1 198 ? 5.140 -5.907 -3.206 1.00 88.88 198 ALA A N 1
ATOM 1503 C CA . ALA A 1 198 ? 4.689 -6.681 -2.054 1.00 88.88 198 ALA A CA 1
ATOM 1504 C C . ALA A 1 198 ? 5.285 -8.098 -2.062 1.00 88.88 198 ALA A C 1
ATOM 1506 O O . ALA A 1 198 ? 5.327 -8.745 -3.108 1.00 88.88 198 ALA A O 1
ATOM 1507 N N . TYR A 1 199 ? 5.706 -8.590 -0.895 1.00 87.56 199 TYR A N 1
ATOM 1508 C CA . TYR A 1 199 ? 6.221 -9.948 -0.699 1.00 87.56 199 TYR A CA 1
ATOM 1509 C C . TYR A 1 199 ? 5.982 -10.464 0.729 1.00 87.56 199 TYR A C 1
ATOM 1511 O O . TYR A 1 199 ? 5.669 -9.694 1.638 1.00 87.56 199 TYR A O 1
ATOM 1519 N N . GLY A 1 200 ? 6.153 -11.768 0.952 1.00 82.38 200 GLY A N 1
ATOM 1520 C CA . GLY A 1 200 ? 5.877 -12.418 2.236 1.00 82.38 200 GLY A CA 1
ATOM 1521 C C . GLY A 1 200 ? 4.399 -12.773 2.426 1.00 82.38 200 GLY A C 1
ATOM 1522 O O . GLY A 1 200 ? 3.646 -12.893 1.469 1.00 82.38 200 GLY A O 1
ATOM 1523 N N . SER A 1 201 ? 3.957 -12.966 3.666 1.00 76.44 201 SER A N 1
ATOM 1524 C CA . SER A 1 201 ? 2.590 -13.437 3.925 1.00 76.44 201 SER A CA 1
ATOM 1525 C C . SER A 1 201 ? 1.540 -12.358 3.638 1.00 76.44 201 SER A C 1
ATOM 1527 O O . SER A 1 201 ? 1.720 -11.210 4.048 1.00 76.44 201 SER A O 1
ATOM 1529 N N . ALA A 1 202 ? 0.390 -12.721 3.055 1.00 68.00 202 ALA A N 1
ATOM 1530 C CA . ALA A 1 202 ? -0.734 -11.793 2.862 1.00 68.00 202 ALA A CA 1
ATOM 1531 C C . ALA A 1 202 ? -1.235 -11.136 4.161 1.00 68.00 202 ALA A C 1
ATOM 1533 O O . ALA A 1 202 ? -1.817 -10.057 4.120 1.00 68.00 202 ALA A O 1
ATOM 1534 N N . ARG A 1 203 ? -1.001 -11.755 5.327 1.00 69.00 203 ARG A N 1
ATOM 1535 C CA . ARG A 1 203 ? -1.373 -11.178 6.634 1.00 69.00 203 ARG A CA 1
ATOM 1536 C C . ARG A 1 203 ? -0.391 -10.122 7.137 1.00 69.00 203 ARG A C 1
ATOM 1538 O O . ARG A 1 203 ? -0.713 -9.373 8.053 1.00 69.00 203 ARG A O 1
ATOM 1545 N N . SER A 1 204 ? 0.815 -10.096 6.585 1.00 72.38 204 SER A N 1
ATOM 1546 C CA . SER A 1 204 ? 1.875 -9.163 6.957 1.00 72.38 204 SER A CA 1
ATOM 1547 C C . SER A 1 204 ? 2.759 -8.881 5.738 1.00 72.38 204 SER A C 1
ATOM 1549 O O . SER A 1 204 ? 3.933 -9.282 5.736 1.00 72.38 204 SER A O 1
ATOM 1551 N N . PRO A 1 205 ? 2.204 -8.255 4.682 1.00 77.12 205 PRO A N 1
ATOM 1552 C CA . PRO A 1 205 ? 2.952 -8.018 3.464 1.00 77.12 205 PRO A CA 1
ATOM 1553 C C . PRO A 1 205 ? 4.117 -7.085 3.775 1.00 77.12 205 PRO A C 1
ATOM 1555 O O . PRO A 1 205 ? 3.974 -6.045 4.424 1.00 77.12 205 PRO A O 1
ATOM 1558 N N . LYS A 1 206 ? 5.299 -7.493 3.335 1.00 83.81 206 LYS A N 1
ATOM 1559 C CA . LYS A 1 206 ? 6.484 -6.650 3.320 1.00 83.81 206 LYS A CA 1
ATOM 1560 C C . LYS A 1 206 ? 6.553 -5.951 1.978 1.00 83.81 206 LYS A C 1
ATOM 1562 O O . LYS A 1 206 ? 6.094 -6.473 0.966 1.00 83.81 206 LYS A O 1
ATOM 1567 N N . PHE A 1 207 ? 7.165 -4.779 1.980 1.00 85.56 207 PHE A N 1
ATOM 1568 C CA . PHE A 1 207 ? 7.287 -3.956 0.791 1.00 85.56 207 PHE A CA 1
ATOM 1569 C C . PHE A 1 207 ? 8.755 -3.719 0.490 1.00 85.56 207 PHE A C 1
ATOM 1571 O O . PHE A 1 207 ? 9.501 -3.240 1.344 1.00 85.56 207 PHE A O 1
ATOM 1578 N N . LEU A 1 208 ? 9.166 -4.106 -0.713 1.00 87.56 208 LEU A N 1
ATOM 1579 C CA . LEU A 1 208 ? 10.502 -3.856 -1.224 1.00 87.56 208 LEU A CA 1
ATOM 1580 C C . LEU A 1 208 ? 10.458 -2.577 -2.070 1.00 87.56 208 LEU A C 1
ATOM 1582 O O . LEU A 1 208 ? 9.823 -2.589 -3.130 1.00 87.56 208 LEU A O 1
ATOM 1586 N N . PRO A 1 209 ? 11.090 -1.474 -1.630 1.00 90.31 209 PRO A N 1
ATOM 1587 C CA . PRO A 1 209 ? 11.224 -0.289 -2.462 1.00 90.31 209 PRO A CA 1
ATOM 1588 C C . PRO A 1 209 ? 12.185 -0.573 -3.621 1.00 90.31 209 PRO A C 1
ATOM 1590 O O . PRO A 1 209 ? 13.241 -1.179 -3.437 1.00 90.31 209 PRO A O 1
ATOM 1593 N N . VAL A 1 210 ? 11.823 -0.117 -4.816 1.00 90.56 210 VAL A N 1
ATOM 1594 C CA . VAL A 1 210 ? 12.605 -0.278 -6.045 1.00 90.56 210 VAL A CA 1
ATOM 1595 C C . VAL A 1 210 ? 12.703 1.075 -6.731 1.00 90.56 210 VAL A C 1
ATOM 1597 O O . VAL A 1 210 ? 11.689 1.704 -7.004 1.00 90.56 210 VAL A O 1
ATOM 1600 N N . ILE A 1 211 ? 13.911 1.536 -7.035 1.00 90.75 211 ILE A N 1
ATOM 1601 C CA . ILE A 1 211 ? 14.122 2.786 -7.776 1.00 90.75 211 ILE A CA 1
ATOM 1602 C C . ILE A 1 211 ? 14.579 2.424 -9.184 1.00 90.75 211 ILE A C 1
ATOM 1604 O O . ILE A 1 211 ? 15.509 1.638 -9.350 1.00 90.75 211 ILE A O 1
ATOM 1608 N N . GLY A 1 212 ? 13.903 2.960 -10.198 1.00 88.31 212 GLY A N 1
ATOM 1609 C CA . GLY A 1 212 ? 14.271 2.704 -11.582 1.00 88.31 212 GLY A CA 1
ATOM 1610 C C . GLY A 1 212 ? 15.565 3.422 -11.992 1.00 88.31 212 GLY A C 1
ATOM 1611 O O . GLY A 1 212 ? 15.893 4.470 -11.429 1.00 88.31 212 GLY A O 1
ATOM 1612 N N . PRO A 1 213 ? 16.282 2.922 -13.011 1.00 93.25 213 PRO A N 1
ATOM 1613 C CA . PRO A 1 213 ? 15.887 1.829 -13.899 1.00 93.25 213 PRO A CA 1
ATOM 1614 C C . PRO A 1 213 ? 16.113 0.424 -13.306 1.00 93.25 213 PRO A C 1
ATOM 1616 O O . PRO A 1 213 ? 17.226 0.059 -12.928 1.00 93.25 213 PRO A O 1
ATOM 1619 N N . ALA A 1 214 ? 15.051 -0.383 -13.239 1.00 93.50 214 ALA A N 1
ATOM 1620 C CA . ALA A 1 214 ? 15.101 -1.730 -12.670 1.00 93.50 214 ALA A CA 1
ATOM 1621 C C . ALA A 1 214 ? 14.097 -2.678 -13.335 1.00 93.50 214 ALA A C 1
ATOM 1623 O O . ALA A 1 214 ? 13.018 -2.267 -13.762 1.00 93.50 214 ALA A O 1
ATOM 1624 N N . LYS A 1 215 ? 14.422 -3.970 -13.375 1.00 94.19 215 LYS A N 1
ATOM 1625 C CA . LYS A 1 215 ? 13.499 -5.049 -13.746 1.00 94.19 215 LYS A CA 1
ATOM 1626 C C . LYS A 1 215 ? 13.211 -5.888 -12.514 1.00 94.19 215 LYS A C 1
ATOM 1628 O O . LYS A 1 215 ? 14.132 -6.350 -11.849 1.00 94.19 215 LYS A O 1
ATOM 1633 N N . VAL A 1 216 ? 11.937 -6.119 -12.233 1.00 94.06 216 VAL A N 1
ATOM 1634 C CA . VAL A 1 216 ? 11.490 -6.922 -11.097 1.00 94.06 216 VAL A CA 1
ATOM 1635 C C . VAL A 1 216 ? 10.753 -8.149 -11.607 1.00 94.06 216 VAL A C 1
ATOM 1637 O O . VAL A 1 216 ? 9.869 -8.038 -12.449 1.00 94.06 216 VAL A O 1
ATOM 1640 N N . SER A 1 217 ? 11.116 -9.330 -11.124 1.00 94.62 217 SER A N 1
ATOM 1641 C CA . SER A 1 217 ? 10.483 -10.598 -11.508 1.00 94.62 217 SER A CA 1
ATOM 1642 C C . SER A 1 217 ? 9.819 -11.248 -10.299 1.00 94.62 217 SER A C 1
ATOM 1644 O O . SER A 1 217 ? 10.314 -11.105 -9.183 1.00 94.62 217 SER A O 1
ATOM 1646 N N . GLY A 1 218 ? 8.727 -11.983 -10.523 1.00 91.50 218 GLY A N 1
ATOM 1647 C CA . GLY A 1 218 ? 7.977 -12.620 -9.434 1.00 91.50 218 GLY A CA 1
ATOM 1648 C C . GLY A 1 218 ? 6.969 -11.682 -8.769 1.00 91.50 218 GLY A C 1
ATOM 1649 O O . GLY A 1 218 ? 6.697 -11.818 -7.583 1.00 91.50 218 GLY A O 1
ATOM 1650 N N . VAL A 1 219 ? 6.451 -10.699 -9.511 1.00 92.38 219 VAL A N 1
ATOM 1651 C CA . VAL A 1 219 ? 5.575 -9.662 -8.963 1.00 92.38 219 VAL A CA 1
ATOM 1652 C C . VAL A 1 219 ? 4.115 -10.074 -9.083 1.00 92.38 219 VAL A C 1
ATOM 1654 O O . VAL A 1 219 ? 3.626 -10.274 -10.188 1.00 92.38 219 VAL A O 1
ATOM 1657 N N . TYR A 1 220 ? 3.417 -10.128 -7.955 1.00 91.19 220 TYR A N 1
ATOM 1658 C CA . TYR A 1 220 ? 1.958 -10.299 -7.898 1.00 91.19 220 TYR A CA 1
ATOM 1659 C C . TYR A 1 220 ? 1.253 -8.981 -7.592 1.00 91.19 220 TYR A C 1
ATOM 1661 O O . TYR A 1 220 ? 0.152 -8.728 -8.061 1.00 91.19 220 TYR A O 1
ATOM 1669 N N . MET A 1 221 ? 1.907 -8.115 -6.817 1.00 91.44 221 MET A N 1
ATOM 1670 C CA . MET A 1 221 ? 1.370 -6.824 -6.423 1.00 91.44 221 MET A CA 1
ATOM 1671 C C . MET A 1 221 ? 2.493 -5.800 -6.338 1.00 91.44 221 MET A C 1
ATOM 1673 O O . MET A 1 221 ? 3.528 -6.040 -5.711 1.00 91.44 221 MET A O 1
ATOM 1677 N N . ALA A 1 222 ? 2.290 -4.656 -6.980 1.00 92.94 222 ALA A N 1
ATOM 1678 C CA . ALA A 1 222 ? 3.242 -3.560 -6.947 1.00 92.94 222 ALA A CA 1
ATOM 1679 C C . ALA A 1 222 ? 2.544 -2.216 -7.092 1.00 92.94 222 ALA A C 1
ATOM 1681 O O . ALA A 1 222 ? 1.489 -2.107 -7.708 1.00 92.94 222 ALA A O 1
ATOM 1682 N N . PHE A 1 223 ? 3.167 -1.177 -6.565 1.00 93.44 223 PHE A N 1
ATOM 1683 C CA . PHE A 1 223 ? 2.758 0.197 -6.772 1.00 93.44 223 PHE A CA 1
ATOM 1684 C C . PHE A 1 223 ? 3.894 0.967 -7.435 1.00 93.44 223 PHE A C 1
ATOM 1686 O O . PHE A 1 223 ? 5.015 0.910 -6.945 1.00 93.44 223 PHE A O 1
ATOM 1693 N N . VAL A 1 224 ? 3.623 1.672 -8.532 1.00 94.12 224 VAL A N 1
ATOM 1694 C CA . VAL A 1 224 ? 4.604 2.471 -9.276 1.00 94.12 224 VAL A CA 1
ATOM 1695 C C . VAL A 1 224 ? 4.231 3.946 -9.187 1.00 94.12 224 VAL A C 1
ATOM 1697 O O . VAL A 1 224 ? 3.212 4.382 -9.718 1.00 94.12 224 VAL A O 1
ATOM 1700 N N . LEU A 1 225 ? 5.074 4.715 -8.512 1.00 91.81 225 LEU A N 1
ATOM 1701 C CA . LEU A 1 225 ? 5.017 6.163 -8.411 1.00 91.81 225 LEU A CA 1
ATOM 1702 C C . LEU A 1 225 ? 5.606 6.810 -9.661 1.00 91.81 225 LEU A C 1
ATOM 1704 O O . LEU A 1 225 ? 6.751 6.541 -10.043 1.00 91.81 225 LEU A O 1
ATOM 1708 N N . CYS A 1 226 ? 4.846 7.734 -10.234 1.00 86.69 226 CYS A N 1
ATOM 1709 C CA . 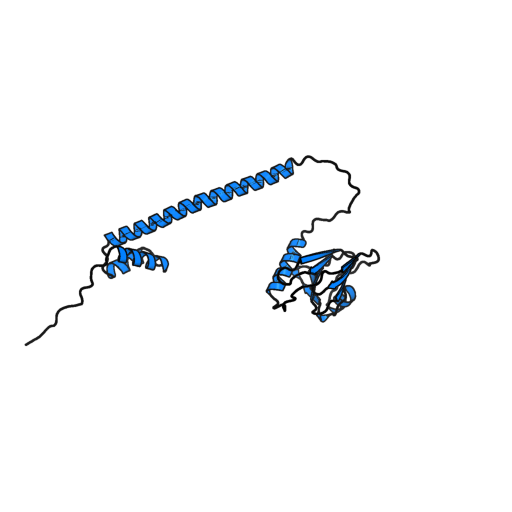CYS A 1 226 ? 5.347 8.639 -11.248 1.00 86.69 226 CYS A CA 1
ATOM 1710 C C . CYS A 1 226 ? 5.758 9.973 -10.609 1.00 86.69 226 CYS A C 1
ATOM 1712 O O . CYS A 1 226 ? 4.970 10.539 -9.847 1.00 86.69 226 CYS A O 1
ATOM 1714 N N . PRO A 1 227 ? 6.938 10.528 -10.932 1.00 75.75 227 PRO A N 1
ATOM 1715 C CA . PRO A 1 227 ? 7.237 11.916 -10.602 1.00 75.75 227 PRO A CA 1
ATOM 1716 C C . PRO A 1 227 ? 6.283 12.843 -11.378 1.00 75.75 227 PRO A C 1
ATOM 1718 O O . PRO A 1 227 ? 5.944 12.557 -12.532 1.00 75.75 227 PRO A O 1
ATOM 1721 N N . GLN A 1 228 ? 5.834 13.921 -10.729 1.00 58.53 228 GLN A N 1
ATOM 1722 C CA . GLN A 1 228 ? 5.056 14.992 -11.364 1.00 58.53 228 GLN A CA 1
ATOM 1723 C C . GLN A 1 228 ? 5.958 15.970 -12.115 1.00 58.53 228 GLN A C 1
ATOM 1725 O O . GLN A 1 228 ? 7.071 16.243 -11.610 1.00 58.53 228 GLN A O 1
#

Sequence (228 aa):
MTEIPPSSPQKSPLTDEEVRRRIKGLIQLGNAPKVAELILIQAGATPDQVKTALQAHQQEKQVEVKEQGFLGWVVVLVTLLVVLLVLYLWLNWPGEKTQTPAPVSSPPSNNDSLVKGLLEAFLDTQNVPPLEDLPEPFVEYDEAGGDAACPKNKNTAADLFGGAAGTWAFQTEAAGWLFYDDAAARLTIPKNMAGSVAYGSARSPKFLPVIGPAKVSGVYMAFVLCPQ

Foldseek 3Di:
DDDDDDDDDDQPADDLVNLLVQLVVCVVVVDDLVVSLVVVVVSRYDSVSSVVSVVVVVVVVVVVVVVVVVVVVVVVVVVVVVVVVVVVCVVPVPDPPDDDPDDPDDDPPPPVVVVVVVVVVVLVVDPDPWPQWQADKDKDADPPFADDAADPALVSQCVQFNDDSVQWDQDPSQRWIKGADPDKIKTAQGAQKKKWAWGTGSVDTDTDIDHDRMIITSGRIMIMGHDD

Secondary structure (DSSP, 8-state):
-----------PPPPHHHHHHHHHHHHHTT--HHHHHHHHHHTT--HHHHHHHHHHHHHHHHHHHHHHHHHHHHHHHHHHHHHHHHHHHHHS--------PPPP-----TTHHHHHHHHHHHHHHS-----S-BPPPEEEE-TTPPB-PPPSSHHHHHHHH-S-GGGEEEETTTTEEEEEEEEEEEEEE-BT-EEEEEEB-TTS-EEEEEESSEEEEEEEEEEEEPP-

Radius of gyration: 34.43 Å; chains: 1; bounding box: 110×37×76 Å